Protein AF-A0A3C0CGI8-F1 (afdb_monomer)

Secondary structure (DSSP, 8-state):
-EEEHHHHHHHHHHHHHHHHHTT-TT-TTHHHHHHHHHHHHHHHTT--HHHHHHHHHHHHTTTTTHHHHHHHTTTS-S-HHHHHTT-THHHHHHHHHGGGS--SSPPSSTTTTTT--TTS-STT---GGGS-HHHHHHHHHHHHHHHHHTT--HHHHHHHHHHTGGGS-HHHHHHHHHHHT-HHHHHHTSTTTHHHHHHHHSPP-EEE--HHHHHHHHHHHHHHHHHHSGGGTTHHHHHHHHHHHHHHHTT--HHHHHHHHHHHHHTTGGGGGS-HHHHT-SSPPPHHHHHHHHTHHHHHHHHHTTSTT-HHHHHHHHSTT--TTS--

Structure (mmCIF, N/CA/C/O backbone):
data_AF-A0A3C0CGI8-F1
#
_entry.id   AF-A0A3C0CGI8-F1
#
loop_
_atom_site.group_PDB
_atom_site.id
_atom_site.type_symbol
_atom_site.label_atom_id
_atom_site.label_alt_id
_atom_site.label_comp_id
_atom_site.label_asym_id
_atom_site.label_entity_id
_atom_site.label_seq_id
_atom_site.pdbx_PDB_ins_code
_atom_site.Cartn_x
_atom_site.Cartn_y
_atom_site.Cartn_z
_atom_site.occupancy
_atom_site.B_iso_or_equiv
_atom_site.auth_seq_id
_atom_site.auth_comp_id
_atom_site.auth_asym_id
_atom_site.auth_atom_id
_atom_site.pdbx_PDB_model_num
ATOM 1 N N . MET A 1 1 ? 11.422 -18.832 -5.811 1.00 83.38 1 MET A N 1
ATOM 2 C CA . MET A 1 1 ? 12.360 -18.174 -4.877 1.00 83.38 1 MET A CA 1
ATOM 3 C C . MET A 1 1 ? 11.616 -17.864 -3.593 1.00 83.38 1 MET A C 1
ATOM 5 O O . MET A 1 1 ? 10.435 -17.535 -3.670 1.00 83.38 1 MET A O 1
ATOM 9 N N . LEU A 1 2 ? 12.267 -17.990 -2.435 1.00 85.81 2 LEU A N 1
ATOM 10 C CA . LEU A 1 2 ? 11.685 -17.508 -1.184 1.00 85.81 2 LEU A CA 1
ATOM 11 C C . LEU A 1 2 ? 11.688 -15.977 -1.227 1.00 85.81 2 LEU A C 1
ATOM 13 O O . LEU A 1 2 ? 12.751 -15.365 -1.300 1.00 85.81 2 LEU A O 1
ATOM 17 N N . PHE A 1 3 ? 10.502 -15.386 -1.256 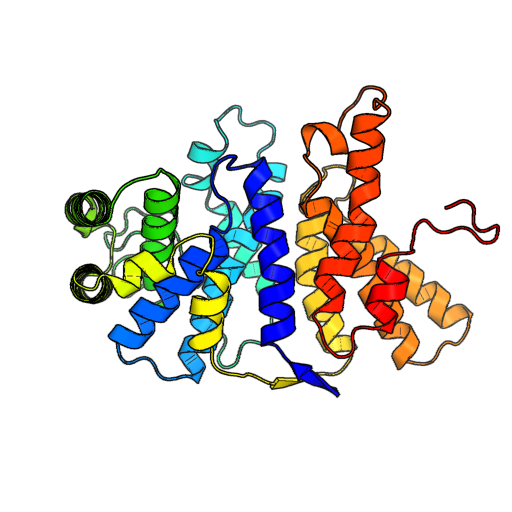1.00 87.12 3 PHE A N 1
ATOM 18 C CA . PHE A 1 3 ? 10.290 -13.965 -1.474 1.00 87.12 3 PHE A CA 1
ATOM 19 C C . PHE A 1 3 ? 9.683 -13.330 -0.223 1.00 87.12 3 PHE A C 1
ATOM 21 O O . PHE A 1 3 ? 8.678 -13.822 0.297 1.00 87.12 3 PHE A O 1
ATOM 28 N N . ASN A 1 4 ? 10.297 -12.252 0.261 1.00 89.00 4 ASN A N 1
ATOM 29 C CA . ASN A 1 4 ? 9.821 -11.521 1.429 1.00 89.00 4 ASN A CA 1
ATOM 30 C C . ASN A 1 4 ? 8.673 -10.592 1.013 1.00 89.00 4 ASN A C 1
ATOM 32 O O . ASN A 1 4 ? 8.877 -9.590 0.326 1.00 89.00 4 ASN A O 1
ATOM 36 N N . VAL A 1 5 ? 7.449 -10.932 1.418 1.00 87.50 5 VAL A N 1
ATOM 37 C CA . VAL A 1 5 ? 6.263 -10.161 1.029 1.00 87.50 5 VAL A CA 1
ATOM 38 C C . VAL A 1 5 ? 6.221 -8.820 1.767 1.00 87.50 5 VAL A C 1
ATOM 40 O O . VAL A 1 5 ? 5.749 -7.836 1.200 1.00 87.50 5 VAL A O 1
ATOM 43 N N . ASN A 1 6 ? 6.766 -8.741 2.989 1.00 89.19 6 ASN A N 1
ATOM 44 C CA . ASN A 1 6 ? 6.826 -7.489 3.747 1.00 89.19 6 ASN A CA 1
ATOM 45 C C . ASN A 1 6 ? 7.689 -6.436 3.046 1.00 89.19 6 ASN A C 1
ATOM 47 O O . ASN A 1 6 ? 7.289 -5.278 2.977 1.00 89.19 6 ASN A O 1
ATOM 51 N N . GLU A 1 7 ? 8.857 -6.827 2.527 1.00 88.06 7 GLU A N 1
ATOM 52 C CA . GLU A 1 7 ? 9.764 -5.914 1.813 1.00 88.06 7 GLU A CA 1
ATOM 53 C C . GLU A 1 7 ? 9.073 -5.297 0.597 1.00 88.06 7 GLU A C 1
ATOM 55 O O . GLU A 1 7 ? 9.111 -4.082 0.414 1.00 88.06 7 GLU A O 1
ATOM 60 N N . LEU A 1 8 ? 8.374 -6.118 -0.190 1.00 86.06 8 LEU A N 1
ATOM 61 C CA . LEU A 1 8 ? 7.596 -5.662 -1.339 1.00 86.06 8 LEU A CA 1
ATOM 62 C C . LEU A 1 8 ? 6.472 -4.710 -0.926 1.00 86.06 8 LEU A C 1
ATOM 64 O O . LEU A 1 8 ? 6.352 -3.621 -1.479 1.00 86.06 8 LEU A O 1
ATOM 68 N N . LEU A 1 9 ? 5.657 -5.118 0.046 1.00 87.44 9 LEU A N 1
ATOM 69 C CA . LEU A 1 9 ? 4.517 -4.342 0.520 1.00 87.44 9 LEU A CA 1
ATOM 70 C C . LEU A 1 9 ? 4.946 -2.960 1.018 1.00 87.44 9 LEU A C 1
ATOM 72 O O . LEU A 1 9 ? 4.397 -1.961 0.574 1.00 87.44 9 LEU A O 1
ATOM 76 N N . ILE A 1 10 ? 5.953 -2.902 1.892 1.00 86.75 10 ILE A N 1
ATOM 77 C CA . ILE A 1 10 ? 6.419 -1.653 2.504 1.00 86.75 10 ILE A CA 1
ATOM 78 C C . ILE A 1 1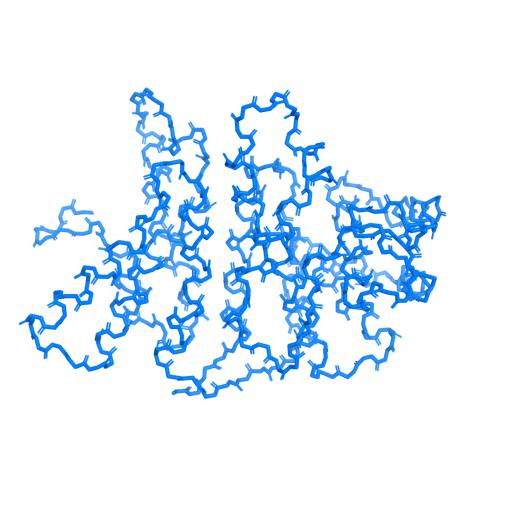0 ? 7.134 -0.765 1.486 1.00 86.75 10 ILE A C 1
ATOM 80 O O . ILE A 1 10 ? 6.963 0.452 1.500 1.00 86.75 10 ILE A O 1
ATOM 84 N N . SER A 1 11 ? 7.943 -1.353 0.602 1.00 86.25 11 SER A N 1
ATOM 85 C CA . SER A 1 11 ? 8.643 -0.580 -0.429 1.00 86.25 11 SER A CA 1
ATOM 86 C C . SER A 1 11 ? 7.651 0.067 -1.383 1.00 86.25 11 SER A C 1
ATOM 88 O O . SER A 1 11 ? 7.795 1.235 -1.734 1.00 86.25 11 SER A O 1
ATOM 90 N N . LEU A 1 12 ? 6.616 -0.674 -1.772 1.00 81.62 12 LEU A N 1
ATOM 91 C CA . LEU A 1 12 ? 5.648 -0.189 -2.737 1.00 81.62 12 LEU A CA 1
ATOM 92 C C . LEU A 1 12 ? 4.544 0.672 -2.104 1.00 81.62 12 LEU A C 1
ATOM 94 O O . LEU A 1 12 ? 4.059 1.584 -2.767 1.00 81.62 12 LEU A O 1
ATOM 98 N N . SER A 1 13 ? 4.200 0.496 -0.825 1.00 82.31 13 SER A N 1
ATOM 99 C CA . SER A 1 13 ? 3.255 1.389 -0.132 1.00 82.31 13 SER A CA 1
ATOM 100 C C . SER A 1 13 ? 3.791 2.817 0.000 1.00 82.31 13 SER A C 1
ATOM 102 O O . SER A 1 13 ? 3.026 3.764 -0.125 1.00 82.31 13 SER A O 1
ATOM 104 N N . LEU A 1 14 ? 5.114 2.996 0.144 1.00 76.69 14 LEU A N 1
ATOM 105 C CA . LEU A 1 14 ? 5.751 4.324 0.111 1.00 76.69 14 LEU A CA 1
ATOM 106 C C . LEU A 1 14 ? 5.442 5.088 -1.184 1.00 76.69 14 LEU A C 1
ATOM 108 O O . LEU A 1 14 ? 5.423 6.315 -1.202 1.00 76.69 14 LEU A O 1
ATOM 112 N N . THR A 1 15 ? 5.213 4.365 -2.281 1.00 77.25 15 THR A N 1
ATOM 113 C CA . THR A 1 15 ? 4.888 4.980 -3.572 1.00 77.25 15 THR A CA 1
ATOM 114 C C . THR A 1 15 ? 3.456 5.489 -3.638 1.00 77.25 15 THR A C 1
ATOM 116 O O . THR A 1 15 ? 3.191 6.440 -4.370 1.00 77.25 15 THR A O 1
ATOM 119 N N . LEU A 1 16 ? 2.556 4.900 -2.846 1.00 79.50 16 LEU A N 1
ATOM 120 C CA . LEU A 1 16 ? 1.175 5.354 -2.718 1.00 79.50 16 LEU A CA 1
ATOM 121 C C . LEU A 1 16 ? 1.115 6.661 -1.925 1.00 79.50 16 LEU A C 1
ATOM 123 O O . LEU A 1 16 ? 0.507 7.609 -2.406 1.00 79.50 16 LEU A O 1
ATOM 127 N N . ASP A 1 17 ? 1.892 6.786 -0.843 1.00 78.19 17 ASP A N 1
ATOM 128 C CA . ASP A 1 17 ? 2.023 8.058 -0.110 1.00 78.19 17 ASP A CA 1
ATOM 129 C C . ASP A 1 17 ? 2.528 9.200 -1.028 1.00 78.19 17 ASP A C 1
ATOM 131 O O . ASP A 1 17 ? 2.124 10.358 -0.899 1.00 78.19 17 ASP A O 1
ATOM 135 N N . PHE A 1 18 ? 3.418 8.902 -1.988 1.00 74.31 18 PHE A N 1
ATOM 136 C CA . PHE A 1 18 ? 3.853 9.889 -2.986 1.00 74.31 18 PHE A CA 1
ATOM 137 C C . PHE A 1 18 ? 2.742 10.273 -3.965 1.00 74.31 18 PHE A C 1
ATOM 139 O O . PHE A 1 18 ? 2.610 11.449 -4.305 1.00 74.31 18 PHE A O 1
ATOM 146 N N . ALA A 1 19 ? 1.950 9.297 -4.410 1.00 70.06 19 ALA A N 1
ATOM 147 C CA . ALA A 1 19 ? 0.800 9.536 -5.269 1.00 70.06 19 ALA A CA 1
ATOM 148 C C . ALA A 1 19 ? -0.266 10.393 -4.570 1.00 70.06 19 ALA A C 1
ATOM 150 O O . ALA A 1 19 ? -0.808 11.310 -5.186 1.00 70.06 19 ALA A O 1
ATOM 151 N N . GLU A 1 20 ? -0.518 10.126 -3.290 1.00 67.25 20 GLU A N 1
ATOM 152 C CA . GLU A 1 20 ? -1.470 10.854 -2.453 1.00 67.25 20 GLU A CA 1
ATOM 153 C C . GLU A 1 20 ? -1.039 12.298 -2.215 1.00 67.25 20 GLU A C 1
ATOM 155 O O . GLU A 1 20 ? -1.888 13.178 -2.215 1.00 67.25 20 GLU A O 1
ATOM 160 N N . LYS A 1 21 ? 0.262 12.595 -2.099 1.00 69.88 21 LYS A N 1
ATOM 161 C CA . LYS A 1 21 ? 0.752 13.966 -1.864 1.00 69.88 21 LYS A CA 1
ATOM 162 C C . LYS A 1 21 ? 0.298 14.981 -2.925 1.00 69.88 21 LYS A C 1
ATOM 164 O O . LYS A 1 21 ? 0.109 16.152 -2.601 1.00 69.88 21 LYS A O 1
ATOM 169 N N . ASP A 1 22 ? 0.117 14.549 -4.172 1.00 63.78 22 ASP A N 1
ATOM 170 C CA . ASP A 1 22 ? -0.403 15.410 -5.246 1.00 63.78 22 ASP A CA 1
ATOM 171 C C . ASP A 1 22 ? -1.901 15.716 -5.093 1.00 63.78 22 ASP A C 1
ATOM 173 O O . ASP A 1 22 ? -2.390 16.713 -5.624 1.00 63.78 22 ASP A O 1
ATOM 177 N N . VAL A 1 23 ? -2.624 14.861 -4.372 1.00 60.50 23 VAL A N 1
ATOM 178 C CA . VAL A 1 23 ? -4.059 14.978 -4.082 1.00 60.50 23 VAL A CA 1
ATOM 179 C C . VAL A 1 23 ? -4.283 15.682 -2.739 1.00 60.50 23 VAL A C 1
ATOM 181 O O . VAL A 1 23 ? -5.211 16.474 -2.594 1.00 60.50 23 VAL A O 1
ATOM 184 N N . LEU A 1 24 ? -3.395 15.419 -1.779 1.00 61.44 24 LEU A N 1
ATOM 185 C CA . LEU A 1 24 ? -3.492 15.727 -0.360 1.00 61.44 24 LEU A CA 1
ATOM 186 C C . LEU A 1 24 ? -2.161 16.346 0.137 1.00 61.44 24 LEU A C 1
ATOM 188 O O . LEU A 1 24 ? -1.333 15.666 0.752 1.00 61.44 24 LEU A O 1
ATOM 192 N N . PRO A 1 25 ? -1.930 17.658 -0.083 1.00 54.69 25 PRO A N 1
ATOM 193 C CA . PRO A 1 25 ? -0.617 18.305 0.075 1.00 54.69 25 PRO A CA 1
ATOM 194 C C . PRO A 1 25 ? 0.012 18.234 1.480 1.00 54.69 25 PRO A C 1
ATOM 196 O O . PRO A 1 25 ? 1.219 18.437 1.622 1.00 54.69 25 PRO A O 1
ATOM 199 N N . ASN A 1 26 ? -0.782 17.931 2.515 1.00 56.28 26 ASN A N 1
ATOM 200 C CA . ASN A 1 26 ? -0.362 17.894 3.923 1.00 56.28 26 ASN A CA 1
ATOM 201 C C . ASN A 1 26 ? -0.274 16.472 4.517 1.00 56.28 26 ASN A C 1
ATOM 203 O O . ASN A 1 26 ? 0.077 16.302 5.685 1.00 56.28 26 ASN A O 1
ATOM 207 N N . TYR A 1 27 ? -0.550 15.437 3.725 1.00 63.47 27 TYR A N 1
ATOM 208 C CA . TYR A 1 27 ? -0.737 14.066 4.202 1.00 63.47 27 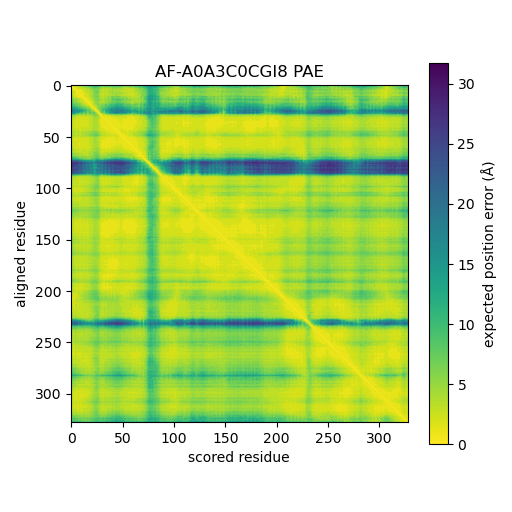TYR A CA 1
ATOM 209 C C . TYR A 1 27 ? 0.498 13.213 3.910 1.00 63.47 27 TYR A C 1
ATOM 211 O O . TYR A 1 27 ? 0.487 12.284 3.115 1.00 63.47 27 TYR A O 1
ATOM 219 N N . THR A 1 28 ? 1.621 13.548 4.548 1.00 67.31 28 THR A N 1
ATOM 220 C CA . THR A 1 28 ? 2.821 12.698 4.458 1.00 67.31 28 THR A CA 1
ATOM 221 C C . THR A 1 28 ? 2.626 11.416 5.269 1.00 67.31 28 THR A C 1
ATOM 223 O O . THR A 1 28 ? 2.141 11.490 6.395 1.00 67.31 28 THR A O 1
ATOM 226 N N . SER A 1 29 ? 3.017 10.254 4.735 1.00 81.19 29 SER A N 1
ATOM 227 C CA . SER A 1 29 ? 2.951 8.947 5.421 1.00 81.19 29 SER A CA 1
ATOM 228 C C . SER A 1 29 ? 1.544 8.518 5.865 1.00 81.19 29 SER A C 1
ATOM 230 O O . SER A 1 29 ? 1.404 7.847 6.894 1.00 81.19 29 SER A O 1
ATOM 232 N N . HIS A 1 30 ? 0.504 8.954 5.152 1.00 87.81 30 HIS A N 1
ATOM 233 C CA . HIS A 1 30 ? -0.884 8.693 5.514 1.00 87.81 30 HIS A CA 1
ATOM 234 C C . HIS A 1 30 ? -1.189 7.189 5.535 1.00 87.81 30 HIS A C 1
ATOM 236 O O . HIS A 1 30 ? -1.569 6.672 6.591 1.00 87.81 30 HIS A O 1
ATOM 242 N N . GLY A 1 31 ? -0.901 6.470 4.446 1.00 89.75 31 GLY A N 1
ATOM 243 C CA . GLY A 1 31 ? -1.163 5.034 4.355 1.00 89.75 31 GLY A CA 1
ATOM 244 C C . GLY A 1 31 ? -0.402 4.232 5.414 1.00 89.75 31 GLY A C 1
ATOM 245 O O . GLY A 1 31 ? -0.945 3.317 6.035 1.00 89.75 31 GLY A O 1
ATOM 246 N N . ILE A 1 32 ? 0.844 4.622 5.713 1.00 92.69 32 ILE A N 1
ATOM 247 C CA . ILE A 1 32 ? 1.650 3.994 6.775 1.00 92.69 32 ILE A CA 1
ATOM 248 C C . ILE A 1 32 ? 1.053 4.255 8.169 1.00 92.69 32 ILE A C 1
ATOM 250 O O . ILE A 1 32 ? 1.055 3.350 9.008 1.00 92.69 32 ILE A O 1
ATOM 254 N N . ARG A 1 33 ? 0.530 5.460 8.440 1.00 94.06 33 ARG A N 1
ATOM 255 C CA . ARG A 1 33 ? -0.150 5.765 9.712 1.00 94.06 33 ARG A CA 1
ATOM 256 C C . ARG A 1 33 ? -1.452 4.988 9.852 1.00 94.06 33 ARG A C 1
ATOM 258 O O . ARG A 1 33 ? -1.661 4.400 10.911 1.00 94.06 33 ARG A O 1
ATOM 265 N N . ALA A 1 34 ? -2.283 4.948 8.812 1.00 95.50 34 ALA A N 1
ATOM 266 C CA . ALA A 1 34 ? -3.517 4.166 8.814 1.00 95.50 34 ALA A CA 1
ATOM 267 C C . ALA A 1 34 ? -3.207 2.686 9.099 1.00 95.50 34 ALA A C 1
ATOM 269 O O . ALA A 1 34 ? -3.762 2.095 10.021 1.00 95.50 34 ALA A O 1
ATOM 270 N N . ALA A 1 35 ? -2.201 2.122 8.429 1.00 96.75 35 ALA A N 1
ATOM 271 C CA . ALA A 1 35 ? -1.760 0.750 8.659 1.00 96.75 35 ALA A CA 1
ATOM 272 C C . ALA A 1 35 ? -1.232 0.499 10.078 1.00 96.75 35 ALA A C 1
ATOM 274 O O . ALA A 1 35 ? -1.517 -0.541 10.681 1.00 96.75 35 ALA A O 1
ATOM 275 N N . TYR A 1 36 ? -0.489 1.458 10.639 1.00 97.38 36 TYR A N 1
ATOM 276 C CA . TYR A 1 36 ? -0.053 1.406 12.030 1.00 97.38 36 TYR A CA 1
ATOM 277 C C . TYR A 1 36 ? -1.245 1.366 12.993 1.00 97.38 36 TYR A C 1
ATOM 279 O O . TYR A 1 36 ? -1.319 0.488 13.855 1.00 97.38 36 TYR A O 1
ATOM 287 N N . VAL A 1 37 ? -2.203 2.278 12.827 1.00 98.44 37 VAL A N 1
ATOM 288 C CA . VAL A 1 37 ? -3.392 2.352 13.679 1.00 98.44 37 VAL A CA 1
ATOM 289 C C . VAL A 1 37 ? -4.243 1.087 13.538 1.00 98.44 37 VAL A C 1
ATOM 291 O O . VAL A 1 37 ? -4.604 0.491 14.552 1.00 98.44 37 VAL A O 1
ATOM 294 N N . ALA A 1 38 ? -4.479 0.609 12.314 1.00 98.56 38 ALA A N 1
ATOM 295 C CA . ALA A 1 38 ? -5.221 -0.620 12.046 1.00 98.56 38 ALA A CA 1
ATOM 296 C C . ALA A 1 38 ? -4.584 -1.835 12.739 1.00 98.56 38 ALA A C 1
ATOM 298 O O . ALA A 1 38 ? -5.275 -2.605 13.409 1.00 98.56 38 ALA A O 1
ATOM 299 N N . GLY A 1 39 ? -3.258 -1.984 12.651 1.00 98.25 39 GLY A N 1
ATOM 300 C CA . GLY A 1 39 ? -2.553 -3.070 13.330 1.00 98.25 39 GLY A CA 1
ATOM 301 C C . GLY A 1 39 ? -2.588 -2.955 14.858 1.00 98.25 39 GLY A C 1
ATOM 302 O O . GLY A 1 39 ? -2.754 -3.963 15.546 1.00 98.25 39 GLY A O 1
ATOM 303 N N . ARG A 1 40 ? -2.513 -1.737 15.414 1.00 98.44 40 ARG A N 1
ATOM 304 C CA . ARG A 1 40 ? -2.671 -1.500 16.861 1.00 98.44 40 ARG A CA 1
ATOM 305 C C . ARG A 1 40 ? -4.079 -1.853 17.345 1.00 98.44 40 ARG A C 1
ATOM 307 O O . ARG A 1 40 ? -4.196 -2.528 18.367 1.00 98.44 40 ARG A O 1
ATOM 314 N N . ILE A 1 41 ? -5.117 -1.460 16.604 1.00 98.69 41 ILE A N 1
ATOM 315 C CA . ILE A 1 41 ? -6.515 -1.832 16.874 1.00 98.69 41 ILE A CA 1
ATOM 316 C C . ILE A 1 41 ? -6.663 -3.354 16.849 1.00 98.69 41 ILE A C 1
ATOM 318 O O . ILE A 1 41 ? -7.193 -3.940 17.787 1.00 98.69 41 ILE A O 1
ATOM 322 N N . ALA A 1 42 ? -6.140 -4.014 15.818 1.00 98.19 42 ALA A N 1
ATOM 323 C CA . ALA A 1 42 ? -6.224 -5.463 15.679 1.00 98.19 42 ALA A CA 1
ATOM 324 C C . ALA A 1 42 ? -5.561 -6.214 16.838 1.00 98.19 42 ALA A C 1
ATOM 326 O O . ALA A 1 42 ? -6.131 -7.170 17.363 1.00 98.19 42 ALA A O 1
ATOM 327 N N . ARG A 1 43 ? -4.385 -5.757 17.285 1.00 97.62 43 ARG A N 1
ATOM 328 C CA . ARG A 1 43 ? -3.716 -6.308 18.473 1.00 97.62 43 ARG A CA 1
ATOM 329 C C . ARG A 1 43 ? -4.545 -6.117 19.738 1.00 97.62 43 ARG A C 1
ATOM 331 O O . ARG A 1 43 ? -4.632 -7.040 20.540 1.00 97.62 43 ARG A O 1
ATOM 338 N N . GLU A 1 44 ? -5.172 -4.956 19.904 1.00 98.06 44 GLU A N 1
ATOM 339 C CA . GLU A 1 44 ? -6.054 -4.692 21.044 1.00 98.06 44 GLU A CA 1
ATOM 340 C C . GLU A 1 44 ? -7.318 -5.572 21.021 1.00 98.06 44 GLU A C 1
ATOM 342 O O . GLU A 1 44 ? -7.785 -5.998 22.074 1.00 98.06 44 GLU A O 1
ATOM 347 N N . LEU A 1 45 ? -7.816 -5.921 19.830 1.00 97.81 45 LEU A N 1
ATOM 348 C CA . LEU A 1 45 ? -8.908 -6.881 19.624 1.00 97.81 45 LEU A CA 1
ATOM 349 C C . LEU A 1 45 ? -8.471 -8.357 19.751 1.00 97.81 45 LEU A C 1
ATOM 351 O O . LEU A 1 45 ? -9.295 -9.254 19.588 1.00 97.81 45 LEU A O 1
ATOM 355 N N . GLY A 1 46 ? -7.193 -8.634 20.035 1.00 96.88 46 GLY A N 1
ATOM 356 C CA . GLY A 1 46 ? -6.676 -9.997 20.194 1.00 96.88 46 GLY A CA 1
ATOM 357 C C . GLY A 1 46 ? -6.473 -10.758 18.879 1.00 96.88 46 GLY A C 1
ATOM 358 O O . GLY A 1 46 ? -6.455 -11.988 18.878 1.00 96.88 46 GLY A O 1
ATOM 359 N N . MET A 1 47 ? -6.326 -10.052 17.754 1.00 96.56 47 MET A N 1
ATOM 360 C CA . MET A 1 47 ? -6.119 -10.666 16.443 1.00 96.56 47 MET A CA 1
ATOM 361 C C . MET A 1 47 ? -4.759 -11.400 16.366 1.00 96.56 47 MET A C 1
ATOM 363 O O . MET A 1 47 ? -3.730 -10.814 16.732 1.00 96.56 47 MET A O 1
ATOM 367 N N . PRO A 1 48 ? -4.719 -12.660 15.879 1.00 94.12 48 PRO A N 1
ATOM 368 C CA . PRO A 1 48 ? -3.472 -13.403 15.705 1.00 94.12 48 PRO A CA 1
ATOM 369 C C . PRO A 1 48 ? -2.642 -12.879 14.520 1.00 94.12 48 PRO A C 1
ATOM 371 O O . PRO A 1 48 ? -3.115 -12.076 13.716 1.00 94.12 48 PRO A O 1
ATOM 374 N N . ASP A 1 49 ? -1.395 -13.344 14.407 1.00 90.94 49 ASP A N 1
ATOM 375 C CA . ASP A 1 49 ? -0.410 -12.822 13.447 1.00 90.94 49 ASP A CA 1
ATOM 376 C C . ASP A 1 49 ? -0.842 -12.954 11.978 1.00 90.94 49 ASP A C 1
ATOM 378 O O . ASP A 1 49 ? -0.706 -12.001 11.217 1.00 90.94 49 ASP A O 1
ATOM 382 N N . GLU A 1 50 ? -1.391 -14.096 11.560 1.00 89.12 50 GLU A N 1
ATOM 383 C CA . GLU A 1 50 ? -1.773 -14.290 10.153 1.00 89.12 50 GLU A CA 1
ATOM 384 C C . GLU A 1 50 ? -2.838 -13.268 9.682 1.00 89.12 50 GLU A C 1
ATOM 386 O O . GLU A 1 50 ? -2.557 -12.520 8.741 1.00 89.12 50 GLU A O 1
ATOM 391 N N . PRO A 1 51 ? -4.003 -13.121 10.351 1.00 95.38 51 PRO A N 1
ATOM 392 C CA . PRO A 1 51 ? -4.961 -12.054 10.053 1.00 95.38 51 PRO A CA 1
ATOM 393 C C . PRO A 1 51 ? -4.403 -10.632 10.203 1.00 95.38 51 PRO A C 1
ATOM 395 O O . PRO A 1 51 ? -4.830 -9.729 9.485 1.00 95.38 51 PRO A O 1
ATOM 398 N N . LEU A 1 52 ? -3.459 -10.409 11.126 1.00 96.25 52 LEU A N 1
ATOM 399 C CA . LEU A 1 52 ? -2.843 -9.095 11.304 1.00 96.25 52 LEU A CA 1
ATOM 400 C C . LEU A 1 52 ? -2.034 -8.682 10.072 1.00 96.25 52 LEU A C 1
ATOM 402 O O . LEU A 1 52 ? -2.128 -7.531 9.648 1.00 96.25 52 LEU A O 1
ATOM 406 N N . PHE A 1 53 ? -1.240 -9.596 9.507 1.00 95.69 53 PHE A N 1
ATOM 407 C CA . PHE A 1 53 ? -0.475 -9.310 8.296 1.00 95.69 53 PHE A CA 1
ATOM 408 C C . PHE A 1 53 ? -1.398 -8.892 7.148 1.00 95.69 53 PHE A C 1
ATOM 410 O O . PHE A 1 53 ? -1.133 -7.886 6.487 1.00 95.69 53 PHE A O 1
ATOM 417 N N . ASP A 1 54 ? -2.493 -9.625 6.936 1.00 96.12 54 ASP A N 1
ATOM 418 C CA . ASP A 1 54 ? -3.434 -9.309 5.865 1.00 96.12 54 ASP A CA 1
ATOM 419 C C . ASP A 1 54 ? -4.127 -7.971 6.103 1.00 96.12 54 ASP A C 1
ATOM 421 O O . ASP A 1 54 ? -4.132 -7.137 5.202 1.00 96.12 54 ASP A O 1
ATOM 425 N N . LEU A 1 55 ? -4.645 -7.712 7.308 1.00 97.69 55 LEU A N 1
ATOM 426 C CA . LEU A 1 55 ? -5.277 -6.434 7.640 1.00 97.69 55 LEU A CA 1
ATOM 427 C C . LEU A 1 55 ? -4.331 -5.246 7.425 1.00 97.69 55 LEU A C 1
ATOM 429 O O . LEU A 1 55 ? -4.721 -4.251 6.815 1.00 97.69 55 LEU A O 1
ATOM 433 N N . VAL A 1 56 ? -3.085 -5.347 7.893 1.00 96.94 56 V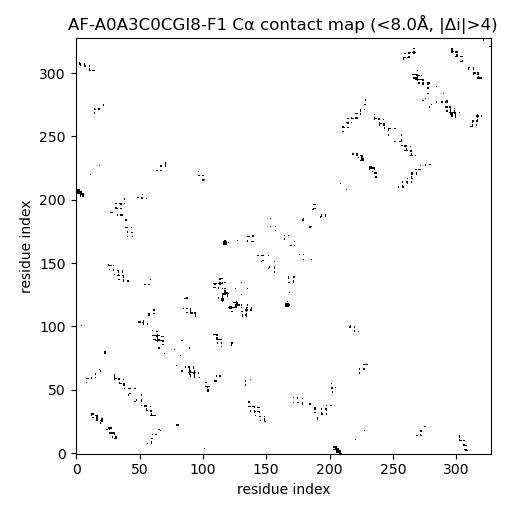AL A N 1
ATOM 434 C CA . VAL A 1 56 ? -2.079 -4.299 7.681 1.00 96.94 56 VAL A CA 1
ATOM 435 C C . VAL A 1 56 ? -1.765 -4.139 6.191 1.00 96.94 56 VAL A C 1
ATOM 437 O O . VAL A 1 56 ? -1.619 -3.016 5.718 1.00 96.94 56 VAL A O 1
ATOM 440 N N . SER A 1 57 ? -1.722 -5.237 5.431 1.00 95.75 57 SER A N 1
ATOM 441 C CA . SER A 1 57 ? -1.529 -5.204 3.977 1.00 95.75 57 SER A CA 1
ATOM 442 C C . SER A 1 57 ? -2.690 -4.526 3.252 1.00 95.75 57 SER A C 1
ATOM 444 O O . SER A 1 57 ? -2.450 -3.690 2.386 1.00 95.75 57 SER A O 1
ATOM 446 N N . TYR A 1 58 ? -3.938 -4.832 3.618 1.00 96.88 58 TYR A N 1
ATOM 447 C CA . TYR A 1 58 ? -5.113 -4.135 3.096 1.00 96.88 58 TYR A CA 1
ATOM 448 C C . TYR A 1 58 ? -5.064 -2.649 3.448 1.00 96.88 58 TYR A C 1
ATOM 450 O O . TYR A 1 58 ? -5.262 -1.818 2.573 1.00 96.88 58 TYR A O 1
ATOM 458 N N . SER A 1 59 ? -4.732 -2.305 4.693 1.00 96.44 59 SER A N 1
ATOM 459 C CA . SER A 1 59 ? -4.647 -0.909 5.119 1.00 96.44 59 SER A CA 1
ATOM 460 C C . SER A 1 59 ? -3.541 -0.136 4.393 1.00 96.44 59 SER A C 1
ATOM 462 O O . SER A 1 59 ? -3.779 0.983 3.967 1.00 96.44 59 SER A O 1
ATOM 464 N N . LEU A 1 60 ? -2.367 -0.722 4.141 1.00 94.38 60 LEU A N 1
ATOM 465 C CA . LEU A 1 60 ? -1.320 -0.072 3.333 1.00 94.38 60 LEU A CA 1
ATOM 466 C C . LEU A 1 60 ? -1.710 0.127 1.865 1.00 94.38 60 LEU A C 1
ATOM 468 O O . LEU A 1 60 ? -1.092 0.931 1.174 1.00 94.38 60 LEU A O 1
ATOM 472 N N . LEU A 1 61 ? -2.679 -0.644 1.376 1.00 93.75 61 LEU A N 1
ATOM 473 C CA . LEU A 1 61 ? -3.105 -0.647 -0.016 1.00 93.75 61 LEU A CA 1
ATOM 474 C C . LEU A 1 61 ? -4.503 -0.045 -0.197 1.00 93.75 61 LEU A C 1
ATOM 476 O O . LEU A 1 61 ? -5.024 -0.138 -1.301 1.00 93.75 61 LEU A O 1
ATOM 480 N N . HIS A 1 62 ? -5.146 0.524 0.825 1.00 93.00 62 HIS A N 1
ATOM 481 C CA . HIS A 1 62 ? -6.567 0.882 0.721 1.00 93.00 62 HIS A CA 1
ATOM 482 C C . HIS A 1 62 ? -6.840 1.928 -0.370 1.00 93.00 62 HIS A C 1
ATOM 484 O O . HIS A 1 62 ? -7.676 1.692 -1.243 1.00 93.00 62 HIS A O 1
ATOM 490 N N . ASP A 1 63 ? -5.986 2.944 -0.460 1.00 89.31 63 ASP A N 1
ATOM 491 C CA . ASP A 1 63 ? -6.095 4.038 -1.430 1.00 89.31 63 ASP A CA 1
ATOM 492 C C . ASP A 1 63 ? -5.411 3.786 -2.779 1.00 89.31 63 ASP A C 1
ATOM 494 O O . ASP A 1 63 ? -5.263 4.670 -3.627 1.00 89.31 63 ASP A O 1
ATOM 498 N N . ASN A 1 64 ? -5.070 2.531 -3.076 1.00 90.31 64 ASN A N 1
ATOM 499 C CA . ASN A 1 64 ? -4.406 2.176 -4.332 1.00 90.31 64 ASN A CA 1
ATOM 500 C C . ASN A 1 64 ? -5.250 2.461 -5.606 1.00 90.31 64 ASN A C 1
ATOM 502 O O . ASN A 1 64 ? -4.739 2.360 -6.723 1.00 90.31 64 ASN A O 1
ATOM 506 N N . GLY A 1 65 ? -6.540 2.782 -5.458 1.00 89.19 65 GLY A N 1
ATOM 507 C CA . GLY A 1 65 ? -7.447 3.159 -6.548 1.00 89.19 65 GLY A CA 1
ATOM 508 C C . GLY A 1 65 ? -7.624 4.668 -6.763 1.00 89.19 65 GLY A C 1
ATOM 509 O O . GLY A 1 65 ? -8.241 5.056 -7.755 1.00 89.19 65 GLY A O 1
ATOM 510 N N . VAL A 1 66 ? -7.099 5.530 -5.881 1.00 85.62 66 VAL A N 1
ATOM 511 C CA . VAL A 1 66 ? -7.399 6.978 -5.880 1.00 85.62 66 VAL A CA 1
ATOM 512 C C . VAL A 1 66 ? -7.019 7.650 -7.200 1.00 85.62 66 VAL A C 1
ATOM 514 O O . VAL A 1 66 ? -7.836 8.349 -7.800 1.00 85.62 66 VAL A O 1
ATOM 517 N N . LEU A 1 67 ? -5.812 7.390 -7.716 1.00 81.56 67 LEU A N 1
ATOM 518 C CA . LEU A 1 67 ? -5.349 7.997 -8.970 1.00 81.56 67 LEU A CA 1
ATOM 519 C C . LEU A 1 67 ? -6.243 7.650 -10.170 1.00 81.56 67 LEU A C 1
ATOM 521 O O . LEU A 1 67 ? -6.519 8.507 -11.012 1.00 81.56 67 LEU A O 1
ATOM 525 N N . GLY A 1 68 ? -6.707 6.402 -10.260 1.00 81.62 68 GLY A N 1
ATOM 526 C CA . GLY A 1 68 ? -7.540 5.969 -11.380 1.00 81.62 68 GLY A CA 1
ATOM 527 C C . GLY A 1 68 ? -8.951 6.557 -11.317 1.00 81.62 68 GLY A C 1
ATOM 528 O O . GLY A 1 68 ? -9.465 7.021 -12.340 1.00 81.62 68 GLY A O 1
ATOM 529 N N . ALA A 1 69 ? -9.523 6.664 -10.115 1.00 81.00 69 ALA A N 1
ATOM 530 C CA . ALA A 1 69 ? -10.795 7.340 -9.893 1.00 81.00 69 ALA A CA 1
ATOM 531 C C . ALA A 1 69 ? -10.709 8.838 -10.222 1.00 81.00 69 ALA A C 1
ATOM 533 O O . ALA A 1 69 ? -11.557 9.362 -10.946 1.00 81.00 69 ALA A O 1
ATOM 534 N N . LEU A 1 70 ? -9.660 9.537 -9.777 1.00 75.31 70 LEU A N 1
ATOM 535 C CA . LEU A 1 70 ? -9.461 10.953 -10.107 1.00 75.31 70 LEU A CA 1
ATOM 536 C C . LEU A 1 70 ? -9.348 11.175 -11.616 1.00 75.31 70 LEU A C 1
ATOM 538 O O . LEU A 1 70 ? -9.974 12.088 -12.155 1.00 75.31 70 LEU A O 1
ATOM 542 N N . ARG A 1 71 ? -8.623 10.300 -12.319 1.00 74.31 71 ARG A N 1
ATOM 543 C CA . ARG A 1 71 ? -8.498 10.359 -13.779 1.00 74.31 71 ARG A CA 1
ATOM 544 C C . ARG A 1 71 ? -9.850 10.239 -14.485 1.00 74.31 71 ARG A C 1
ATOM 546 O O . ARG A 1 71 ? -10.093 10.964 -15.448 1.00 74.31 71 ARG A O 1
ATOM 553 N N . LYS A 1 72 ? -10.731 9.344 -14.033 1.00 72.44 72 LYS A N 1
ATOM 554 C CA . LYS A 1 72 ? -12.085 9.203 -14.601 1.00 72.44 72 LYS A CA 1
ATOM 555 C C . LYS A 1 72 ? -12.958 10.434 -14.366 1.00 72.44 72 LYS A C 1
ATOM 557 O O . LYS A 1 72 ? -13.791 10.749 -15.210 1.00 72.44 72 LYS A O 1
ATOM 562 N N . ASN A 1 73 ? -12.727 11.148 -13.265 1.00 65.69 73 ASN A N 1
ATOM 563 C CA . ASN A 1 73 ? -13.532 12.293 -12.838 1.00 65.69 73 ASN A CA 1
ATOM 564 C C . ASN A 1 73 ? -12.905 13.657 -13.139 1.00 65.69 73 ASN A C 1
ATOM 566 O O . ASN A 1 73 ? -13.441 14.676 -12.700 1.00 65.69 73 ASN A O 1
ATOM 570 N N . ALA A 1 74 ? -11.826 13.708 -13.928 1.00 58.62 74 ALA A N 1
ATOM 571 C CA . ALA A 1 74 ? -11.062 14.913 -14.277 1.00 58.62 74 ALA A CA 1
ATOM 572 C C . ALA A 1 74 ? -11.839 15.996 -15.078 1.00 58.62 74 ALA A C 1
ATOM 574 O O . ALA A 1 74 ? -11.236 16.882 -15.677 1.00 58.62 74 ALA A O 1
ATOM 575 N N . GLY A 1 75 ? -13.175 15.967 -15.069 1.00 51.22 75 GLY A N 1
ATOM 576 C CA . GLY A 1 75 ? -14.071 16.991 -15.615 1.00 51.22 75 GLY A CA 1
ATOM 577 C C . GLY A 1 75 ? -15.176 17.468 -14.657 1.00 51.22 75 GLY A C 1
ATOM 578 O O . GLY A 1 75 ? -16.012 18.263 -15.071 1.00 51.22 75 GLY A O 1
ATOM 579 N N . ALA A 1 76 ? -15.214 17.009 -13.396 1.00 49.91 76 ALA A N 1
ATOM 580 C CA . ALA A 1 76 ? -16.359 17.221 -12.494 1.00 49.91 76 ALA A CA 1
ATOM 581 C C . ALA A 1 76 ? -16.301 18.487 -11.602 1.00 49.91 76 ALA A C 1
ATOM 583 O O . ALA A 1 76 ? -17.237 18.739 -10.845 1.00 49.91 76 ALA A O 1
ATOM 584 N N . GLY A 1 77 ? -15.239 19.301 -11.669 1.00 44.69 77 GLY A N 1
ATOM 585 C CA . GLY A 1 77 ? -15.189 20.641 -11.053 1.00 44.69 77 GLY A CA 1
ATOM 586 C C . GLY A 1 77 ? -15.256 20.723 -9.516 1.00 44.69 77 GLY A C 1
ATOM 587 O O . GLY A 1 77 ? -15.375 21.826 -8.986 1.00 44.69 77 GLY A O 1
ATOM 588 N N . LYS A 1 78 ? -15.184 19.600 -8.785 1.00 45.62 78 LYS A N 1
ATOM 589 C CA . LYS A 1 78 ? -15.158 19.573 -7.310 1.00 45.62 78 LYS A CA 1
ATOM 590 C C . LYS A 1 78 ? -13.719 19.524 -6.762 1.00 45.62 78 LYS A C 1
ATOM 592 O O . LYS A 1 78 ? -12.859 18.938 -7.419 1.00 45.62 78 LYS A O 1
ATOM 597 N N . PRO A 1 79 ? -13.449 20.093 -5.568 1.00 48.53 79 PRO A N 1
ATOM 598 C CA . PRO A 1 79 ? -12.161 19.945 -4.887 1.00 48.53 79 PRO A CA 1
ATOM 599 C C . PRO A 1 79 ? -11.828 18.467 -4.637 1.00 48.53 79 PRO A C 1
ATOM 601 O O . PRO A 1 79 ? -12.717 17.689 -4.293 1.00 48.53 79 PRO A O 1
ATOM 604 N N . ALA A 1 80 ? -10.555 18.088 -4.789 1.00 50.06 80 ALA A N 1
ATOM 605 C CA . ALA A 1 80 ? -10.101 16.694 -4.733 1.00 50.06 80 ALA A CA 1
ATOM 606 C C . ALA A 1 80 ? -10.431 15.986 -3.403 1.00 50.06 80 ALA A C 1
ATOM 608 O O . ALA A 1 80 ? -10.875 14.842 -3.422 1.00 50.06 80 ALA A O 1
ATOM 609 N N . GLU A 1 81 ? -10.316 16.690 -2.271 1.00 45.44 81 GLU A N 1
ATOM 610 C CA . GLU A 1 81 ? -10.639 16.168 -0.931 1.00 45.44 81 GLU A CA 1
ATOM 611 C C . GLU A 1 81 ? -12.122 15.784 -0.797 1.00 45.44 81 GLU A C 1
ATOM 613 O O . GLU A 1 81 ? -12.455 14.690 -0.356 1.00 45.44 81 GLU A O 1
ATOM 618 N N . THR A 1 82 ? -13.034 16.647 -1.256 1.00 41.66 82 THR A N 1
ATOM 619 C CA . THR A 1 82 ? -14.487 16.398 -1.198 1.00 41.66 82 THR A CA 1
ATOM 620 C C . THR A 1 82 ? -14.957 15.404 -2.264 1.00 41.66 82 THR A C 1
ATOM 622 O O . THR A 1 82 ? -16.063 14.876 -2.180 1.00 41.66 82 THR A O 1
ATOM 625 N N . ALA A 1 83 ? -14.144 15.179 -3.299 1.00 44.50 83 ALA A N 1
ATOM 626 C CA . ALA A 1 83 ? -14.396 14.191 -4.339 1.00 44.50 83 ALA A CA 1
ATOM 627 C C . ALA A 1 83 ? -13.934 12.778 -3.938 1.00 44.50 83 ALA A C 1
ATOM 629 O O . ALA A 1 83 ? -14.509 11.820 -4.445 1.00 44.50 83 ALA A O 1
ATOM 630 N N . MET A 1 84 ? -12.949 12.642 -3.039 1.00 52.62 84 MET A N 1
ATOM 631 C CA . MET A 1 84 ? -12.445 11.350 -2.545 1.00 52.62 84 MET A CA 1
ATOM 632 C C . MET A 1 84 ? -13.456 10.648 -1.630 1.00 52.62 84 MET A C 1
ATOM 634 O O . MET A 1 84 ? -13.879 9.540 -1.948 1.00 52.62 84 MET A O 1
ATOM 638 N N . GLU A 1 85 ? -13.926 11.326 -0.575 1.00 51.25 85 GLU A N 1
ATOM 639 C CA . GLU A 1 85 ? -14.915 10.773 0.374 1.00 51.25 85 GLU A CA 1
ATOM 640 C C . GLU A 1 85 ? -16.276 10.482 -0.290 1.00 51.25 85 GLU A C 1
ATOM 642 O O . GLU A 1 85 ? -17.022 9.610 0.147 1.00 51.25 85 GLU A O 1
ATOM 647 N N . ALA A 1 86 ? -16.612 11.195 -1.371 1.00 49.94 86 ALA A N 1
ATOM 648 C CA . ALA A 1 86 ? -17.899 11.068 -2.056 1.00 49.94 86 ALA A CA 1
ATOM 649 C C . ALA A 1 86 ? -17.886 10.108 -3.260 1.00 49.94 86 ALA A C 1
ATOM 651 O O . ALA A 1 86 ? -18.949 9.876 -3.844 1.00 49.94 86 ALA A O 1
ATOM 652 N N . ASN A 1 87 ? -16.723 9.587 -3.675 1.00 66.19 87 ASN A N 1
ATOM 653 C CA . ASN A 1 87 ? -16.619 8.762 -4.876 1.00 66.19 87 ASN A CA 1
ATOM 654 C C . ASN A 1 87 ? -16.205 7.306 -4.576 1.00 66.19 87 ASN A C 1
ATOM 656 O O . ASN A 1 87 ? -15.006 7.023 -4.460 1.00 66.19 87 ASN A O 1
ATOM 660 N N . PRO A 1 88 ? -17.161 6.354 -4.577 1.00 81.00 88 PRO A N 1
ATOM 661 C CA . PRO A 1 88 ? -16.882 4.934 -4.357 1.00 81.00 88 PRO A CA 1
ATOM 662 C C . PRO A 1 88 ? -16.035 4.277 -5.460 1.00 81.00 88 PRO A C 1
ATOM 664 O O . PRO A 1 88 ? -15.630 3.120 -5.324 1.00 81.00 88 PRO A O 1
ATOM 667 N N . GLU A 1 89 ? -15.767 4.962 -6.578 1.00 85.94 89 GLU A N 1
ATOM 668 C CA . GLU A 1 89 ? -15.002 4.389 -7.686 1.00 85.94 89 GLU A CA 1
ATOM 669 C C . GLU A 1 89 ? -13.585 3.974 -7.288 1.00 85.94 89 GLU A C 1
ATOM 671 O O . GLU A 1 89 ? -13.111 2.945 -7.776 1.00 85.94 89 GLU A O 1
ATOM 676 N N . HIS A 1 90 ? -12.915 4.715 -6.400 1.00 88.06 90 HIS A N 1
ATOM 677 C CA . HIS A 1 90 ? -11.560 4.347 -5.985 1.00 88.06 90 HIS A CA 1
ATOM 678 C C . HIS A 1 90 ? -11.564 3.053 -5.158 1.00 88.06 90 HIS A C 1
ATOM 680 O O . HIS A 1 90 ? -10.663 2.235 -5.327 1.00 88.06 90 HIS A O 1
ATOM 686 N N . CYS A 1 91 ? -12.614 2.793 -4.373 1.00 92.50 91 CYS A N 1
ATOM 687 C CA . CYS A 1 91 ? -12.801 1.523 -3.672 1.00 92.50 91 CYS A CA 1
ATOM 688 C C . CYS A 1 91 ? -12.930 0.356 -4.663 1.00 92.50 91 CYS A C 1
ATOM 690 O O . CYS A 1 91 ? -12.305 -0.695 -4.503 1.00 92.50 91 CYS A O 1
ATOM 692 N N . VAL A 1 92 ? -13.716 0.546 -5.731 1.00 92.56 92 VAL A N 1
ATOM 693 C CA . VAL A 1 92 ? -13.932 -0.463 -6.784 1.00 92.56 92 VAL A CA 1
ATOM 694 C C . VAL A 1 92 ? -12.640 -0.755 -7.548 1.00 92.56 92 VAL A C 1
ATOM 696 O O . VAL A 1 92 ? -12.307 -1.917 -7.813 1.00 92.56 92 VAL A O 1
ATOM 699 N N . GLU A 1 93 ? -11.902 0.287 -7.927 1.00 90.00 93 GLU A N 1
ATOM 700 C CA . GLU A 1 93 ? -10.618 0.137 -8.609 1.00 90.00 93 GLU A CA 1
ATOM 701 C C . GLU A 1 93 ? -9.552 -0.465 -7.701 1.00 90.00 93 GLU A C 1
ATOM 703 O O . GLU A 1 93 ? -8.844 -1.387 -8.120 1.00 90.00 93 GLU A O 1
ATOM 708 N N . GLY A 1 94 ? -9.498 -0.002 -6.456 1.00 92.38 94 GLY A N 1
ATOM 709 C CA . GLY A 1 94 ? -8.578 -0.470 -5.436 1.00 92.38 94 GLY A CA 1
ATOM 710 C C . GLY A 1 94 ? -8.747 -1.961 -5.165 1.00 92.38 94 GLY A C 1
ATOM 711 O O . GLY A 1 94 ? -7.776 -2.713 -5.255 1.00 92.38 94 GLY A O 1
ATOM 712 N N . GLU A 1 95 ? -9.982 -2.424 -4.953 1.00 94.81 95 GLU A N 1
ATOM 713 C CA . GLU A 1 95 ? -10.306 -3.844 -4.764 1.00 94.81 95 GLU A CA 1
ATOM 714 C C . GLU A 1 95 ? -9.916 -4.685 -5.994 1.00 94.81 95 GLU A C 1
ATOM 716 O O . GLU A 1 95 ? -9.412 -5.805 -5.879 1.00 94.81 95 GLU A O 1
ATOM 721 N N . LYS A 1 96 ? -10.114 -4.156 -7.209 1.00 92.75 96 LYS A N 1
ATOM 722 C CA . LYS A 1 96 ? -9.728 -4.846 -8.451 1.00 92.75 96 LYS A CA 1
ATOM 723 C C . LYS A 1 96 ? -8.212 -4.970 -8.592 1.00 92.75 96 LYS A C 1
ATOM 725 O O . LYS A 1 96 ? -7.730 -5.997 -9.083 1.00 92.75 96 LYS A O 1
ATOM 730 N N . ASN A 1 97 ? -7.475 -3.931 -8.225 1.00 91.56 97 ASN A N 1
ATOM 731 C CA . ASN A 1 97 ? -6.028 -3.877 -8.360 1.00 91.56 97 ASN A CA 1
ATOM 732 C C . ASN A 1 97 ? -5.351 -4.935 -7.492 1.00 91.56 97 ASN A C 1
ATOM 734 O O . ASN A 1 97 ? -4.537 -5.694 -8.018 1.00 91.56 97 ASN A O 1
ATOM 738 N N . ILE A 1 98 ? -5.750 -5.057 -6.225 1.00 93.31 98 ILE A N 1
ATOM 739 C CA . ILE A 1 98 ? -5.089 -5.931 -5.246 1.00 93.31 98 ILE A CA 1
ATOM 740 C C . ILE A 1 98 ? -5.418 -7.426 -5.382 1.00 93.31 98 ILE A C 1
ATOM 742 O O . ILE A 1 98 ? -4.889 -8.238 -4.631 1.00 93.31 98 ILE A O 1
ATOM 746 N N . ARG A 1 99 ? -6.246 -7.834 -6.355 1.00 90.81 99 ARG A N 1
ATOM 747 C CA . ARG A 1 99 ? -6.677 -9.240 -6.539 1.00 90.81 99 ARG A CA 1
ATOM 748 C C . ARG A 1 99 ? -5.539 -10.255 -6.646 1.00 90.81 99 ARG A C 1
ATOM 750 O O . ARG A 1 99 ? -5.748 -11.430 -6.366 1.00 90.81 99 ARG A O 1
ATOM 757 N N . THR A 1 100 ? -4.378 -9.832 -7.138 1.00 91.12 100 THR A N 1
ATOM 758 C CA . THR A 1 100 ? -3.193 -10.685 -7.313 1.00 91.12 100 THR A CA 1
ATOM 759 C C . THR A 1 100 ? -2.172 -10.528 -6.190 1.00 91.12 100 THR A C 1
ATOM 761 O O . THR A 1 100 ? -1.114 -11.154 -6.254 1.00 91.12 100 THR A O 1
ATOM 764 N N . PHE A 1 101 ? -2.461 -9.707 -5.177 1.00 92.81 101 PHE A N 1
ATOM 765 C CA . PHE A 1 101 ? -1.589 -9.545 -4.024 1.00 92.81 101 PHE A CA 1
ATOM 766 C C . PHE A 1 101 ? -1.584 -10.839 -3.187 1.00 92.81 101 PHE A C 1
ATOM 768 O O . PHE A 1 101 ? -2.635 -11.459 -3.002 1.00 92.81 101 PHE A O 1
ATOM 775 N N . PRO A 1 102 ? -0.419 -11.298 -2.697 1.00 92.12 102 PRO A N 1
ATOM 776 C CA . PRO A 1 102 ? -0.277 -12.624 -2.111 1.00 92.12 102 PRO A CA 1
ATOM 777 C C . PRO A 1 102 ? -0.640 -12.653 -0.614 1.00 92.12 102 PRO A C 1
ATOM 779 O O . PRO A 1 102 ? 0.176 -13.102 0.196 1.00 92.12 102 PRO A O 1
ATOM 782 N N . PHE A 1 103 ? -1.862 -12.236 -0.264 1.00 93.06 103 PHE A N 1
ATOM 783 C CA . PHE A 1 103 ? -2.430 -12.363 1.090 1.00 93.06 103 PHE A CA 1
ATOM 784 C C . PHE A 1 103 ? -2.341 -13.807 1.618 1.00 93.06 103 PHE A C 1
ATOM 786 O O . PHE A 1 103 ? -2.335 -14.768 0.833 1.00 93.06 103 PHE A O 1
ATOM 793 N N . LEU A 1 104 ? -2.267 -13.964 2.940 1.00 92.75 104 LEU A N 1
ATOM 794 C CA . LEU A 1 104 ? -2.254 -15.268 3.608 1.00 92.75 104 LEU A CA 1
ATOM 795 C C . LEU A 1 104 ? -3.648 -15.910 3.590 1.00 92.75 104 LEU A C 1
ATOM 797 O O . LEU A 1 104 ? -3.790 -17.069 3.205 1.00 92.75 104 LEU A O 1
ATOM 801 N N . SER A 1 105 ? -4.669 -15.128 3.929 1.00 92.81 105 SER A N 1
ATOM 802 C CA . SER A 1 105 ? -6.085 -15.479 4.000 1.00 92.81 105 SER A CA 1
ATOM 803 C C . SER A 1 105 ? -6.931 -14.365 3.355 1.00 92.81 105 SER A C 1
ATOM 805 O O . SER A 1 105 ? -7.529 -13.532 4.045 1.00 92.81 105 SER A O 1
ATOM 807 N N . PRO A 1 106 ? -6.969 -14.307 2.008 1.00 92.44 106 PRO A N 1
ATOM 808 C CA . PRO A 1 106 ? -7.593 -13.208 1.278 1.00 92.44 106 PRO A CA 1
ATOM 809 C C . PRO A 1 106 ? -9.077 -13.058 1.625 1.00 92.44 106 PRO A C 1
ATOM 811 O O . PRO A 1 106 ? -9.869 -13.993 1.489 1.00 92.44 106 PRO A O 1
ATOM 814 N N . GLN A 1 107 ? -9.454 -11.839 1.996 1.00 94.19 107 GLN A N 1
ATOM 815 C CA . GLN A 1 107 ? -10.824 -11.420 2.266 1.00 94.19 107 GLN A CA 1
ATOM 816 C C . GLN A 1 107 ? -11.377 -10.630 1.074 1.00 94.19 107 GLN A C 1
ATOM 818 O O . GLN A 1 107 ? -10.643 -9.942 0.361 1.00 94.19 107 GLN A O 1
ATOM 823 N N . LYS A 1 108 ? -12.684 -10.732 0.832 1.00 93.94 108 LYS A N 1
ATOM 824 C CA . LYS A 1 108 ? -13.349 -10.017 -0.267 1.00 93.94 108 LYS A CA 1
ATOM 825 C C . LYS A 1 108 ? -13.998 -8.738 0.234 1.00 93.94 108 LYS A C 1
ATOM 827 O O . LYS A 1 108 ? -14.596 -8.734 1.305 1.00 93.94 108 LYS A O 1
ATOM 832 N N . GLY A 1 109 ? -13.948 -7.698 -0.589 1.00 95.81 109 GLY A N 1
ATOM 833 C CA . GLY A 1 109 ? -14.654 -6.446 -0.346 1.00 95.81 109 GLY A CA 1
ATOM 834 C C . GLY A 1 109 ? -14.031 -5.593 0.754 1.00 95.81 109 GLY A C 1
ATOM 835 O O . GLY A 1 109 ? -14.669 -4.657 1.218 1.00 95.81 109 GLY A O 1
ATOM 836 N N . VAL A 1 110 ? -12.801 -5.900 1.177 1.00 97.44 110 VAL A N 1
ATOM 837 C CA . VAL A 1 110 ? -12.147 -5.140 2.246 1.00 97.44 110 VAL A CA 1
ATOM 838 C C . VAL A 1 110 ? -11.897 -3.708 1.795 1.00 97.44 110 VAL A C 1
ATOM 840 O O . VAL A 1 110 ? -12.300 -2.777 2.487 1.00 97.44 110 VAL A O 1
ATOM 843 N N . ILE A 1 111 ? -11.287 -3.541 0.619 1.00 96.12 111 ILE A N 1
ATOM 844 C CA . ILE A 1 111 ? -11.048 -2.223 0.032 1.00 96.12 111 ILE A CA 1
ATOM 845 C C . ILE A 1 111 ? -12.329 -1.688 -0.590 1.00 96.12 111 ILE A C 1
ATOM 847 O O . ILE A 1 111 ? -12.561 -0.490 -0.569 1.00 96.12 111 ILE A O 1
ATOM 851 N N . LEU A 1 112 ? -13.213 -2.548 -1.091 1.00 96.31 112 LEU A N 1
ATOM 852 C CA . LEU A 1 112 ? -14.489 -2.076 -1.626 1.00 96.31 112 LEU A CA 1
ATOM 853 C C . LEU A 1 112 ? -15.322 -1.317 -0.577 1.00 96.31 112 LEU A C 1
ATOM 855 O O . LEU A 1 112 ? -15.911 -0.296 -0.906 1.00 96.31 112 LEU A O 1
ATOM 859 N N . TYR A 1 113 ? -15.344 -1.790 0.670 1.00 96.69 113 TYR A N 1
ATOM 860 C CA . TYR A 1 113 ? -16.249 -1.288 1.708 1.00 96.69 113 TYR A CA 1
ATOM 861 C C . TYR A 1 113 ? -15.557 -0.484 2.819 1.00 96.69 113 TYR A C 1
ATOM 863 O O . TYR A 1 113 ? -16.155 -0.260 3.866 1.00 96.69 113 TYR A O 1
ATOM 871 N N . HIS A 1 114 ? -14.304 -0.050 2.642 1.00 95.06 114 HIS A N 1
ATOM 872 C CA . HIS A 1 114 ? -13.573 0.672 3.698 1.00 95.06 114 HIS A CA 1
ATOM 873 C C . HIS A 1 114 ? -14.084 2.102 3.973 1.00 95.06 114 HIS A C 1
ATOM 875 O O . HIS A 1 114 ? -13.756 2.654 5.015 1.00 95.06 114 HIS A O 1
ATOM 881 N N . HIS A 1 115 ? -14.932 2.657 3.099 1.00 93.19 115 HIS A N 1
ATOM 882 C CA . HIS A 1 115 ? -15.695 3.895 3.330 1.00 93.19 115 HIS A CA 1
ATOM 883 C C . HIS A 1 115 ? -17.175 3.644 3.679 1.00 93.19 115 HIS A C 1
ATOM 885 O O . HIS A 1 115 ? -18.012 4.538 3.554 1.00 93.19 115 HIS A O 1
ATOM 891 N N . GLU A 1 116 ? -17.542 2.422 4.076 1.00 94.75 116 GLU A N 1
ATOM 892 C CA . GLU A 1 116 ? -18.861 2.202 4.669 1.00 94.75 116 GLU A CA 1
ATOM 893 C C . GLU A 1 116 ? -18.935 2.763 6.086 1.00 94.75 116 GLU A C 1
ATOM 895 O O . GLU A 1 116 ? -17.966 2.725 6.845 1.00 94.75 116 GLU A O 1
ATOM 900 N N . HIS A 1 117 ? -20.123 3.228 6.462 1.00 96.06 117 HIS A N 1
ATOM 901 C CA . HIS A 1 117 ? -20.412 3.659 7.823 1.00 96.06 117 HIS A CA 1
ATOM 902 C C . HIS A 1 117 ? -21.204 2.584 8.550 1.00 96.06 117 HIS A C 1
ATOM 904 O O . HIS A 1 117 ? -22.125 1.987 7.996 1.00 96.06 117 HIS A O 1
ATOM 910 N N . PHE A 1 118 ? -20.890 2.368 9.825 1.00 97.56 118 PHE A N 1
ATOM 911 C CA . PHE A 1 118 ? -21.534 1.331 10.630 1.00 97.56 118 PHE A CA 1
ATOM 912 C C . PHE A 1 118 ? -23.061 1.510 10.743 1.00 97.56 118 PHE A C 1
ATOM 914 O O . PHE A 1 118 ? -23.778 0.519 10.879 1.00 97.56 118 PHE A O 1
ATOM 921 N N . ASP A 1 119 ? -23.564 2.744 10.632 1.00 96.88 119 ASP A N 1
ATOM 922 C CA . ASP A 1 119 ? -24.994 3.082 10.622 1.00 96.88 119 ASP A CA 1
ATOM 923 C C . ASP A 1 119 ? -25.699 2.899 9.261 1.00 96.88 119 ASP A C 1
ATOM 925 O O . ASP A 1 119 ? -26.901 3.143 9.167 1.00 96.88 119 ASP A O 1
ATOM 929 N N . GLY A 1 120 ? -24.984 2.469 8.216 1.00 95.88 120 GLY A N 1
ATOM 930 C CA . GLY A 1 120 ? -25.528 2.277 6.869 1.00 95.88 120 GLY A CA 1
ATOM 931 C C . GLY A 1 120 ? -25.566 3.535 5.999 1.00 95.88 120 GLY A C 1
ATOM 932 O O . GLY A 1 120 ? -26.073 3.482 4.882 1.00 95.88 120 GLY A O 1
ATOM 933 N N . SER A 1 121 ? -25.036 4.670 6.472 1.00 93.25 121 SER A N 1
ATOM 934 C CA . SER A 1 121 ? -24.981 5.920 5.693 1.00 93.25 121 SER A CA 1
ATOM 935 C C . SER A 1 121 ? -23.812 6.002 4.699 1.00 93.25 121 SER A C 1
ATOM 937 O O . SER A 1 121 ? -23.614 7.048 4.081 1.00 93.25 121 SER A O 1
ATOM 939 N N . GLY A 1 122 ? -23.018 4.934 4.577 1.00 89.12 122 GLY A N 1
ATOM 940 C CA . GLY A 1 122 ? -21.844 4.880 3.711 1.00 89.12 122 GLY A CA 1
ATOM 941 C C . GLY A 1 122 ? -22.171 4.642 2.234 1.00 89.12 122 GLY A C 1
ATOM 942 O O . GLY A 1 122 ? -23.329 4.586 1.814 1.00 89.12 122 GLY A O 1
ATOM 943 N N . ALA A 1 123 ? -21.123 4.540 1.417 1.00 85.25 123 ALA A N 1
ATOM 944 C CA . ALA A 1 123 ? -21.238 4.643 -0.037 1.00 85.25 123 ALA A CA 1
ATOM 945 C C . ALA A 1 123 ? -21.972 3.475 -0.727 1.00 85.25 123 ALA A C 1
ATOM 947 O O . ALA A 1 123 ? -22.479 3.665 -1.836 1.00 85.25 123 ALA A O 1
ATOM 948 N N . PHE A 1 124 ? -22.029 2.287 -0.111 1.00 91.31 124 PHE A N 1
ATOM 949 C CA . PHE A 1 124 ? -22.702 1.111 -0.687 1.00 91.31 124 PHE A CA 1
ATOM 950 C C . PHE A 1 124 ? -23.901 0.629 0.146 1.00 91.31 124 PHE A C 1
ATOM 952 O O . PHE A 1 124 ? -24.597 -0.295 -0.280 1.00 91.31 124 PHE A O 1
ATOM 959 N N . GLY A 1 125 ? -24.202 1.299 1.265 1.00 92.62 125 GLY A N 1
ATOM 960 C CA . GLY A 1 125 ? -25.389 1.063 2.085 1.00 92.62 125 GLY A CA 1
ATOM 961 C C . GLY A 1 125 ? -25.332 -0.188 2.965 1.00 92.62 125 GLY A C 1
ATOM 962 O O . GLY A 1 125 ? -26.372 -0.602 3.477 1.00 92.62 125 GLY A O 1
ATOM 963 N N . LEU A 1 126 ? -24.161 -0.806 3.140 1.00 96.44 126 LEU A N 1
ATOM 964 C CA . LEU A 1 126 ? -23.966 -1.875 4.120 1.00 96.44 126 LEU A CA 1
ATOM 965 C C . LEU A 1 126 ? -23.941 -1.305 5.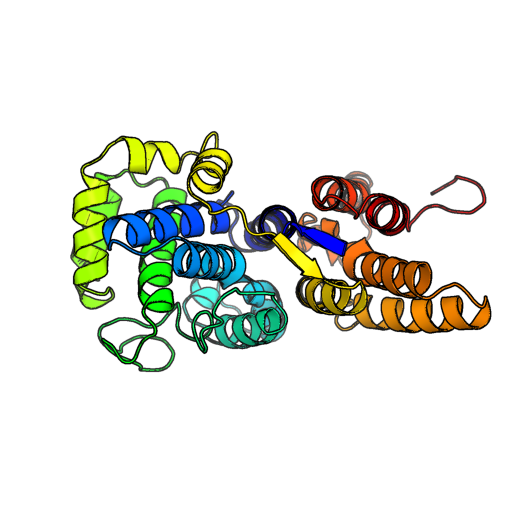536 1.00 96.44 126 LEU A C 1
ATOM 967 O O . LEU A 1 126 ? -23.423 -0.216 5.770 1.00 96.44 126 LEU A O 1
ATOM 971 N N . SER A 1 127 ? -24.445 -2.077 6.498 1.00 97.69 127 SER A N 1
ATOM 972 C CA . SER A 1 127 ? -24.522 -1.642 7.892 1.00 97.69 127 SER A CA 1
ATOM 973 C C . SER A 1 127 ? -24.004 -2.698 8.866 1.00 97.69 127 SER A C 1
ATOM 975 O O . SER A 1 127 ? -23.996 -3.902 8.596 1.00 97.69 127 SER A O 1
ATOM 977 N N . GLY A 1 128 ? -23.552 -2.250 10.036 1.00 97.38 128 GLY A N 1
ATOM 978 C CA . GLY A 1 128 ? -23.153 -3.124 11.132 1.00 97.38 128 GLY A CA 1
ATOM 979 C C . GLY A 1 128 ? -22.168 -4.230 10.727 1.00 97.38 128 GLY A C 1
ATOM 980 O O . GLY A 1 128 ? -21.079 -3.981 10.210 1.00 97.38 128 GLY A O 1
ATOM 981 N N . ASN A 1 129 ? -22.562 -5.482 10.975 1.00 96.75 129 ASN A N 1
ATOM 982 C CA . ASN A 1 129 ? -21.740 -6.665 10.707 1.00 96.75 129 ASN A CA 1
ATOM 983 C C . ASN A 1 129 ? -21.771 -7.147 9.247 1.00 96.75 129 ASN A C 1
ATOM 985 O O . ASN A 1 129 ? -21.044 -8.087 8.924 1.00 96.75 129 ASN A O 1
ATOM 989 N N . GLU A 1 130 ? -22.574 -6.531 8.375 1.00 97.69 130 GLU A N 1
ATOM 990 C CA . GLU A 1 130 ? -22.515 -6.785 6.927 1.00 97.69 130 GLU A CA 1
ATOM 991 C C . GLU A 1 130 ? -21.210 -6.241 6.330 1.00 97.69 130 GLU A C 1
ATOM 993 O O . GLU A 1 130 ? -20.691 -6.774 5.348 1.00 97.69 130 GLU A O 1
ATOM 998 N N . ILE A 1 131 ? -20.645 -5.212 6.968 1.00 98.19 131 ILE A N 1
ATOM 999 C CA . ILE A 1 131 ? -19.357 -4.628 6.612 1.00 98.19 131 ILE A CA 1
ATOM 1000 C C . ILE A 1 131 ? -18.235 -5.574 7.087 1.00 98.19 131 ILE A C 1
ATOM 1002 O O . ILE A 1 131 ? -18.184 -5.938 8.276 1.00 98.19 131 ILE A O 1
ATOM 1006 N N . PRO A 1 132 ? -17.283 -5.961 6.213 1.00 98.06 132 PRO A N 1
ATOM 1007 C CA . PRO A 1 132 ? -16.143 -6.776 6.617 1.00 98.06 132 PRO A CA 1
ATOM 1008 C C . PRO A 1 132 ? -15.408 -6.158 7.811 1.00 98.06 132 PRO A C 1
ATOM 1010 O O . PRO A 1 132 ? -15.197 -4.948 7.870 1.00 98.06 132 PRO A O 1
ATOM 1013 N N . LEU A 1 133 ? -14.985 -6.987 8.771 1.00 98.38 133 LEU A N 1
ATOM 1014 C CA . LEU A 1 133 ? -14.282 -6.498 9.965 1.00 98.38 133 LEU A CA 1
ATOM 1015 C C . LEU A 1 133 ? -13.039 -5.673 9.600 1.00 98.38 133 LEU A C 1
ATOM 1017 O O . LEU A 1 133 ? -12.777 -4.645 10.215 1.00 98.38 133 LEU A O 1
ATOM 1021 N N . TYR A 1 134 ? -12.297 -6.090 8.571 1.00 98.50 134 TYR A N 1
ATOM 1022 C CA . TYR A 1 134 ? -11.127 -5.342 8.115 1.00 98.50 134 TYR A CA 1
ATOM 1023 C C . TYR A 1 134 ? -11.500 -3.956 7.592 1.00 98.50 134 TYR A C 1
ATOM 1025 O O . TYR A 1 134 ? -10.816 -2.999 7.928 1.00 98.50 134 TYR A O 1
ATOM 1033 N N . SER A 1 135 ? -12.602 -3.826 6.851 1.00 98.38 135 SER A N 1
ATOM 1034 C CA . SER A 1 135 ? -13.102 -2.529 6.383 1.00 98.38 135 SER A CA 1
ATOM 1035 C C . SER A 1 135 ? -13.464 -1.616 7.552 1.00 98.38 135 SER A C 1
ATOM 1037 O O . SER A 1 135 ? -13.062 -0.462 7.558 1.00 98.38 135 SER A O 1
ATOM 1039 N N . ARG A 1 136 ? -14.130 -2.146 8.588 1.00 98.56 136 ARG A N 1
ATOM 1040 C CA . ARG A 1 136 ? -14.479 -1.384 9.803 1.00 98.56 136 ARG A CA 1
ATOM 1041 C C . ARG A 1 136 ? -13.247 -0.888 10.565 1.00 98.56 136 ARG A C 1
ATOM 1043 O O . ARG A 1 136 ? -13.234 0.242 11.048 1.00 98.56 136 ARG A O 1
ATOM 1050 N N 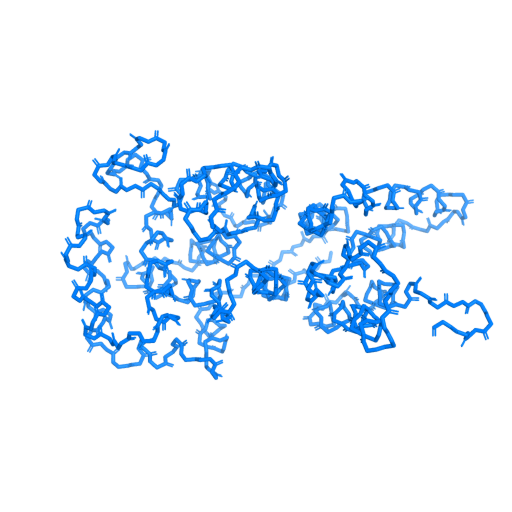. ILE A 1 137 ? -12.207 -1.720 10.668 1.00 98.75 137 ILE A N 1
ATOM 1051 C CA . ILE A 1 137 ? -10.941 -1.328 11.303 1.00 98.75 137 ILE A CA 1
ATOM 1052 C C . ILE A 1 137 ? -10.203 -0.287 10.452 1.00 98.75 137 ILE A C 1
ATOM 1054 O O . ILE A 1 137 ? -9.705 0.691 11.005 1.00 98.75 137 ILE A O 1
ATOM 1058 N N . ILE A 1 138 ? -10.145 -0.479 9.129 1.00 98.44 138 ILE A N 1
ATOM 1059 C CA . ILE A 1 138 ? -9.492 0.457 8.204 1.00 98.44 138 ILE A CA 1
ATOM 1060 C C . ILE A 1 138 ? -10.199 1.813 8.227 1.00 98.44 138 ILE A C 1
ATOM 1062 O O . ILE A 1 138 ? -9.510 2.808 8.382 1.00 98.44 138 ILE A O 1
ATOM 1066 N N . ALA A 1 139 ? -11.535 1.860 8.196 1.00 97.25 139 ALA A N 1
ATOM 1067 C CA . ALA A 1 139 ? -12.310 3.103 8.269 1.00 97.25 139 ALA A CA 1
ATOM 1068 C C . ALA A 1 139 ? -11.970 3.936 9.519 1.00 97.25 139 ALA A C 1
ATOM 1070 O O . ALA A 1 139 ? -11.739 5.141 9.447 1.00 97.25 139 ALA A O 1
ATOM 1071 N N . MET A 1 140 ? -11.891 3.286 10.687 1.00 98.38 140 MET A N 1
ATOM 1072 C CA . MET A 1 140 ? -11.471 3.944 11.929 1.00 98.38 140 MET A CA 1
ATOM 1073 C C . MET A 1 140 ? -10.015 4.424 11.858 1.00 98.38 140 MET A C 1
ATOM 1075 O O . MET A 1 140 ? -9.689 5.527 12.298 1.00 98.38 140 MET A O 1
ATOM 1079 N N . ALA A 1 141 ? -9.123 3.577 11.347 1.00 98.31 141 ALA A N 1
ATOM 1080 C CA . ALA A 1 141 ? -7.699 3.868 11.283 1.00 98.31 141 ALA A CA 1
ATOM 1081 C C . ALA A 1 141 ? -7.373 5.018 10.321 1.00 98.31 141 ALA A C 1
ATOM 1083 O O . ALA A 1 141 ? -6.544 5.870 10.648 1.00 98.31 141 ALA A O 1
ATOM 1084 N N . ASP A 1 142 ? -8.055 5.049 9.181 1.00 95.31 142 ASP A N 1
ATOM 1085 C CA . ASP A 1 142 ? -8.003 6.103 8.179 1.00 95.31 142 ASP A CA 1
ATOM 1086 C C . ASP A 1 142 ? -8.470 7.444 8.771 1.00 95.31 142 ASP A C 1
ATOM 1088 O O . ASP A 1 142 ? -7.700 8.408 8.809 1.00 95.31 142 ASP A O 1
ATOM 1092 N N . ALA A 1 143 ? -9.649 7.475 9.408 1.00 95.44 143 ALA A N 1
ATOM 1093 C CA . ALA A 1 143 ? -10.156 8.673 10.081 1.00 95.44 143 ALA A CA 1
ATOM 1094 C C . ALA A 1 143 ? -9.158 9.241 11.112 1.00 95.44 143 ALA A C 1
ATOM 1096 O O . ALA A 1 143 ? -8.896 10.447 11.141 1.00 95.44 143 ALA A O 1
ATOM 1097 N N . ILE A 1 144 ? -8.538 8.382 11.930 1.00 97.06 144 ILE A N 1
ATOM 1098 C CA . ILE A 1 144 ? -7.497 8.796 12.886 1.00 97.06 144 ILE A CA 1
ATOM 1099 C C . ILE A 1 144 ? -6.267 9.356 12.159 1.00 97.06 144 ILE A C 1
ATOM 1101 O O . ILE A 1 144 ? -5.740 10.397 12.558 1.00 97.06 144 ILE A O 1
ATOM 1105 N N . ALA A 1 145 ? -5.797 8.692 11.099 1.00 94.12 145 ALA A N 1
ATOM 1106 C CA . ALA A 1 145 ? -4.633 9.124 10.330 1.00 94.12 145 ALA A CA 1
ATOM 1107 C C . ALA A 1 145 ? -4.860 10.479 9.639 1.00 94.12 145 ALA A C 1
ATOM 1109 O O . ALA A 1 145 ? -3.947 11.313 9.627 1.00 94.12 145 ALA A O 1
ATOM 1110 N N . VAL A 1 146 ? -6.070 10.717 9.123 1.00 91.00 146 VAL A N 1
ATOM 1111 C CA . VAL A 1 146 ? -6.510 11.986 8.528 1.00 91.00 146 VAL A CA 1
ATOM 1112 C C . VAL A 1 146 ? -6.552 13.099 9.572 1.00 91.00 146 VAL A C 1
ATOM 1114 O O . VAL A 1 146 ? -5.960 14.159 9.365 1.00 91.00 146 VAL A O 1
ATOM 1117 N N . LEU A 1 147 ? -7.209 12.876 10.715 1.00 93.44 147 LEU A N 1
ATOM 1118 C CA . LEU A 1 147 ? -7.296 13.883 11.779 1.00 93.44 147 LEU A CA 1
ATOM 1119 C C . LEU A 1 147 ? -5.912 14.223 12.355 1.00 93.44 147 LEU A C 1
ATOM 1121 O O . LEU A 1 147 ? -5.602 15.396 12.562 1.00 93.44 147 LEU A O 1
ATOM 1125 N N . TYR A 1 148 ? -5.045 13.223 12.521 1.00 92.75 148 TYR A N 1
ATOM 1126 C CA . TYR A 1 148 ? -3.655 13.431 12.927 1.00 92.75 148 TYR A CA 1
ATOM 1127 C C . TYR A 1 148 ? -2.873 14.264 11.898 1.00 92.75 148 TYR A C 1
ATOM 1129 O O . TYR A 1 148 ? -2.140 15.179 12.266 1.00 92.75 148 TYR A O 1
ATOM 1137 N N . ALA A 1 149 ? -3.046 13.995 10.597 1.00 87.62 149 ALA A N 1
ATOM 1138 C CA . ALA A 1 149 ? -2.403 14.770 9.529 1.00 87.62 149 ALA A CA 1
ATOM 1139 C C . ALA A 1 149 ? -2.859 16.240 9.501 1.00 87.62 149 ALA A C 1
ATOM 1141 O O . ALA A 1 149 ? -2.073 17.118 9.148 1.00 87.62 149 ALA A O 1
ATOM 1142 N N . LYS A 1 150 ? -4.102 16.515 9.922 1.00 88.88 150 LYS A N 1
ATOM 1143 C CA . LYS A 1 150 ? -4.647 17.873 10.099 1.00 88.88 150 LYS A CA 1
ATOM 1144 C C . LYS A 1 150 ? -4.059 18.613 11.313 1.00 88.88 150 LYS A C 1
ATOM 1146 O O . LYS A 1 150 ? -4.379 19.780 11.516 1.00 88.88 150 LYS A O 1
ATOM 1151 N N . GLY A 1 151 ? -3.188 17.967 12.091 1.00 90.50 151 GLY A N 1
ATOM 1152 C CA . GLY A 1 151 ? -2.490 18.568 13.226 1.00 90.50 151 GLY A CA 1
ATOM 1153 C C . GLY A 1 151 ? -3.273 18.538 14.537 1.00 90.50 151 GLY A C 1
ATOM 1154 O O . GLY A 1 151 ? -2.859 19.205 15.483 1.00 90.50 151 GLY A O 1
ATOM 1155 N N . LEU A 1 152 ? -4.374 17.782 14.604 1.00 94.62 152 LEU A N 1
ATOM 1156 C CA . LEU A 1 152 ? -5.125 17.614 15.846 1.00 94.62 152 LEU A CA 1
ATOM 1157 C C . LEU A 1 152 ? -4.308 16.802 16.857 1.00 94.62 152 LEU A C 1
ATOM 1159 O O . LEU A 1 152 ? -3.602 15.852 16.504 1.00 94.62 152 LEU A O 1
ATOM 1163 N N . ASN A 1 153 ? -4.435 17.163 18.129 1.00 95.75 153 ASN A N 1
ATOM 1164 C CA . ASN A 1 153 ? -3.858 16.405 19.233 1.00 95.75 153 ASN A CA 1
ATOM 1165 C C . ASN A 1 153 ? -4.737 15.197 19.619 1.00 95.75 153 ASN A C 1
ATOM 1167 O O . ASN A 1 153 ? -5.850 15.023 19.123 1.00 95.75 153 ASN A O 1
ATOM 1171 N N . SER A 1 154 ? -4.233 14.341 20.512 1.00 96.50 154 SER A N 1
ATOM 1172 C CA . SER A 1 154 ? -4.912 13.102 20.915 1.00 96.50 154 SER A CA 1
ATOM 1173 C C . SER A 1 154 ? -6.327 13.319 21.457 1.00 96.50 154 SER A C 1
ATOM 1175 O O . SER A 1 154 ? -7.220 12.534 21.141 1.00 96.50 154 SER A O 1
ATOM 1177 N N . ASP A 1 155 ? -6.546 14.371 22.246 1.00 96.94 155 ASP A N 1
ATOM 1178 C CA . ASP A 1 155 ? -7.846 14.637 22.864 1.00 96.94 155 ASP A CA 1
ATOM 1179 C C . ASP A 1 155 ? -8.851 15.120 21.816 1.00 96.94 155 ASP A C 1
ATOM 1181 O O . ASP A 1 155 ? -9.965 14.603 21.749 1.00 96.94 155 ASP A O 1
ATOM 1185 N N . GLU A 1 156 ? -8.427 16.021 20.927 1.00 98.06 156 GLU A N 1
ATOM 1186 C CA . GLU A 1 156 ? -9.242 16.513 19.809 1.00 98.06 156 GLU A CA 1
ATOM 1187 C C . GLU A 1 156 ? -9.655 15.381 18.856 1.00 98.06 156 GLU A C 1
ATOM 1189 O O . GLU A 1 156 ? -10.806 15.326 18.415 1.00 98.06 156 GLU A O 1
ATOM 1194 N N . ILE A 1 157 ? -8.739 14.450 18.558 1.00 97.81 157 ILE A N 1
ATOM 1195 C CA . ILE A 1 157 ? -9.034 13.272 17.730 1.00 97.81 157 ILE A CA 1
ATOM 1196 C C . ILE A 1 157 ? -10.080 12.393 18.423 1.00 97.81 157 ILE A C 1
ATOM 1198 O O . ILE A 1 157 ? -11.088 12.037 17.813 1.00 97.81 157 ILE A O 1
ATOM 1202 N N . LEU A 1 158 ? -9.879 12.052 19.700 1.00 97.69 158 LEU A N 1
ATOM 1203 C CA . LEU A 1 158 ? -10.817 11.206 20.443 1.00 97.69 158 LEU A CA 1
ATOM 1204 C C . LEU A 1 158 ? -12.193 11.864 20.594 1.00 97.69 158 LEU A C 1
ATOM 1206 O O . LEU A 1 158 ? -13.212 11.181 20.504 1.00 97.69 158 LEU A O 1
ATOM 1210 N N . GLU A 1 159 ? -12.249 13.178 20.801 1.00 97.88 159 GLU A N 1
ATOM 1211 C CA . GLU A 1 159 ? -13.505 13.927 20.820 1.00 97.88 159 GLU A CA 1
ATOM 1212 C C . GLU A 1 159 ? -14.211 13.903 19.465 1.00 97.88 159 GLU A C 1
ATOM 1214 O O . GLU A 1 159 ? -15.414 13.638 19.422 1.00 97.88 159 GLU A O 1
ATOM 1219 N N . ALA A 1 160 ? -13.487 14.106 18.360 1.00 97.56 160 ALA A N 1
ATOM 1220 C CA . ALA A 1 160 ? -14.056 14.010 17.019 1.00 97.56 160 ALA A CA 1
ATOM 1221 C C . ALA A 1 160 ? -14.688 12.629 16.775 1.00 97.56 160 ALA A C 1
ATOM 1223 O O . ALA A 1 160 ? -15.861 12.553 16.410 1.00 97.56 160 ALA A O 1
ATOM 1224 N N . LEU A 1 161 ? -13.971 11.548 17.099 1.00 96.44 161 LEU A N 1
ATOM 1225 C CA . LEU A 1 161 ? -14.480 10.178 16.970 1.00 96.44 161 LEU A CA 1
ATOM 1226 C C . LEU A 1 161 ? -15.705 9.903 17.855 1.00 96.44 161 LEU A C 1
ATOM 1228 O O . LEU A 1 161 ? -16.590 9.146 17.461 1.00 96.44 161 LEU A O 1
ATOM 1232 N N . ARG A 1 162 ? -15.790 10.510 19.049 1.00 96.81 162 ARG A N 1
ATOM 1233 C CA . ARG A 1 162 ? -16.973 10.387 19.921 1.00 96.81 162 ARG A CA 1
ATOM 1234 C C . ARG A 1 162 ? -18.197 11.087 19.337 1.00 96.81 162 ARG A C 1
ATOM 1236 O O . ARG A 1 162 ? -19.297 10.554 19.460 1.00 96.81 162 ARG A O 1
ATOM 1243 N N . ARG A 1 163 ? -18.032 12.258 18.712 1.00 97.19 163 ARG A N 1
ATOM 1244 C CA . ARG A 1 163 ? -19.146 12.959 18.041 1.00 97.19 163 ARG A CA 1
ATOM 1245 C C . ARG A 1 163 ? -19.698 12.138 16.878 1.00 97.19 163 ARG A C 1
ATOM 1247 O O . ARG A 1 163 ? -20.912 12.068 16.704 1.00 97.19 163 ARG A O 1
ATOM 1254 N N . ASP A 1 164 ? -18.807 11.469 16.154 1.00 95.50 164 ASP A N 1
ATOM 1255 C CA . ASP A 1 164 ? -19.134 10.655 14.984 1.00 95.50 164 ASP A CA 1
ATOM 1256 C C . ASP A 1 164 ? -19.268 9.159 15.317 1.00 95.50 164 ASP A C 1
ATOM 1258 O O . ASP A 1 164 ? -19.198 8.305 14.438 1.00 95.50 164 ASP A O 1
ATOM 1262 N N . ALA A 1 165 ? -19.527 8.817 16.587 1.00 96.00 165 ALA A N 1
ATOM 1263 C CA . ALA A 1 165 ? -19.525 7.434 17.073 1.00 96.00 165 ALA A CA 1
ATOM 1264 C C . ALA A 1 165 ? -20.479 6.491 16.321 1.00 96.00 165 ALA A C 1
ATOM 1266 O O . ALA A 1 165 ? -20.239 5.289 16.303 1.00 96.00 165 ALA A O 1
ATOM 1267 N N . ARG A 1 166 ? -21.545 7.018 15.700 1.00 96.75 166 ARG A N 1
ATOM 1268 C CA . ARG A 1 166 ? -22.485 6.231 14.880 1.00 96.75 166 ARG A CA 1
ATOM 1269 C C . ARG A 1 166 ? -21.861 5.683 13.590 1.00 96.75 166 ARG A C 1
ATOM 1271 O O . ARG A 1 166 ? -22.326 4.669 13.088 1.00 96.75 166 ARG A O 1
ATOM 1278 N N . LEU A 1 167 ? -20.824 6.340 13.066 1.00 96.62 167 LEU A N 1
ATOM 1279 C CA . LEU A 1 167 ? -20.172 5.947 11.815 1.00 96.62 167 LEU A CA 1
ATOM 1280 C C . LEU A 1 167 ? -19.242 4.746 12.007 1.00 96.62 167 LEU A C 1
ATOM 1282 O O . LEU A 1 167 ? -18.908 4.062 11.043 1.00 96.62 167 LEU A O 1
ATOM 1286 N N . PHE A 1 168 ? -18.840 4.474 13.247 1.00 98.12 168 PHE A N 1
ATOM 1287 C CA . PHE A 1 168 ? -17.816 3.495 13.564 1.00 98.12 168 PHE A CA 1
ATOM 1288 C C . PHE A 1 168 ? -18.369 2.304 14.340 1.00 98.12 168 PHE A C 1
ATOM 1290 O O . PHE A 1 168 ? -19.292 2.419 15.145 1.00 98.12 168 PHE A O 1
ATOM 1297 N N . ASP A 1 169 ? -17.732 1.155 14.142 1.00 98.50 169 ASP A N 1
ATOM 1298 C CA . ASP A 1 169 ? -18.015 -0.049 14.913 1.00 98.50 169 ASP A CA 1
ATOM 1299 C C . ASP A 1 169 ? -17.769 0.186 16.423 1.00 98.50 169 ASP A C 1
ATOM 1301 O O . ASP A 1 169 ? -16.679 0.638 16.803 1.00 98.50 169 ASP A O 1
ATOM 1305 N N . PRO A 1 170 ? -18.742 -0.126 17.305 1.00 98.25 170 PRO A N 1
ATOM 1306 C CA . PRO A 1 170 ? -18.604 0.032 18.751 1.00 98.25 170 PRO A CA 1
ATOM 1307 C C . PRO A 1 170 ? -17.422 -0.723 19.376 1.00 98.25 170 PRO A C 1
ATOM 1309 O O . PRO A 1 170 ? -16.784 -0.186 20.286 1.00 98.25 170 PRO A O 1
ATOM 1312 N N . ASP A 1 171 ? -17.114 -1.933 18.909 1.00 98.31 171 ASP A N 1
ATOM 1313 C CA . ASP A 1 171 ? -16.019 -2.755 19.434 1.00 98.31 171 ASP A CA 1
ATOM 1314 C C . ASP A 1 171 ? -14.662 -2.190 19.002 1.00 98.31 171 ASP A C 1
ATOM 1316 O O . ASP A 1 171 ? -13.736 -2.074 19.812 1.00 98.31 171 ASP A O 1
ATOM 1320 N N . VAL A 1 172 ? -14.566 -1.738 17.748 1.00 98.62 172 VAL A N 1
ATOM 1321 C CA . VAL A 1 172 ? -13.384 -1.038 17.224 1.00 98.62 172 VAL A CA 1
ATOM 1322 C C . VAL A 1 172 ? -13.165 0.283 17.966 1.00 98.62 172 VAL A C 1
ATOM 1324 O O . VAL A 1 172 ? -12.047 0.575 18.395 1.00 98.62 172 VAL A O 1
ATOM 1327 N N . ARG A 1 173 ? -14.226 1.067 18.193 1.00 98.12 173 ARG A N 1
ATOM 1328 C CA . ARG A 1 173 ? -14.158 2.317 18.965 1.00 98.12 173 ARG A CA 1
ATOM 1329 C C . ARG A 1 173 ? -13.685 2.072 20.391 1.00 98.12 173 ARG A C 1
ATOM 1331 O O . ARG A 1 173 ? -12.813 2.789 20.868 1.00 98.12 173 ARG A O 1
ATOM 1338 N N . LYS A 1 174 ? -14.202 1.041 21.059 1.00 98.38 174 LYS A N 1
ATOM 1339 C CA . LYS A 1 174 ? -13.765 0.672 22.411 1.00 98.38 174 LYS A CA 1
ATOM 1340 C C . LYS A 1 174 ? -12.275 0.312 22.453 1.00 98.38 174 LYS A C 1
ATOM 1342 O O . LYS A 1 174 ? -11.581 0.689 23.399 1.00 98.38 174 LYS A O 1
ATOM 1347 N N . ALA A 1 175 ? -11.766 -0.379 21.431 1.00 98.62 175 ALA A N 1
ATOM 1348 C CA . ALA A 1 175 ? -10.334 -0.644 21.298 1.00 98.62 175 ALA A CA 1
ATOM 1349 C C . ALA A 1 175 ? -9.528 0.659 21.136 1.00 98.62 175 ALA A C 1
ATOM 1351 O O . ALA A 1 175 ? -8.529 0.849 21.832 1.00 98.62 175 ALA A O 1
ATOM 1352 N N . VAL A 1 176 ? -9.991 1.591 20.294 1.00 98.38 176 VAL A N 1
ATOM 1353 C CA . VAL A 1 176 ? -9.365 2.915 20.125 1.00 98.38 176 VAL A CA 1
ATOM 1354 C C . VAL A 1 176 ? -9.403 3.738 21.408 1.00 98.38 176 VAL A C 1
ATOM 1356 O O . VAL A 1 176 ? -8.393 4.334 21.752 1.00 98.38 176 VAL A O 1
ATOM 1359 N N . GLU A 1 177 ? -10.501 3.749 22.161 1.00 97.19 177 GLU A N 1
ATOM 1360 C CA . GLU A 1 177 ? -10.589 4.466 23.442 1.00 97.19 177 GLU A CA 1
ATOM 1361 C C . GLU A 1 177 ? -9.544 3.951 24.444 1.00 97.19 177 GLU A C 1
ATOM 1363 O O . GLU A 1 177 ? -8.880 4.738 25.123 1.00 97.19 177 GLU A O 1
ATOM 1368 N N . LYS A 1 178 ? -9.331 2.630 24.492 1.00 98.00 178 LYS A N 1
ATOM 1369 C CA . LYS A 1 178 ? -8.310 2.015 25.350 1.00 98.00 178 LYS A CA 1
ATOM 1370 C C . LYS A 1 178 ? -6.881 2.290 24.871 1.00 98.00 178 LYS A C 1
ATOM 1372 O O . LYS A 1 178 ? -5.988 2.438 25.707 1.00 98.00 178 LYS A O 1
ATOM 1377 N N . LEU A 1 179 ? -6.649 2.338 23.559 1.00 98.19 179 LEU A N 1
ATOM 1378 C CA . LEU A 1 179 ? -5.353 2.699 22.969 1.00 98.19 179 LEU A CA 1
ATOM 1379 C C . LEU A 1 179 ? -5.050 4.192 23.119 1.00 98.19 179 LEU A C 1
ATOM 1381 O O . LEU A 1 179 ? -3.919 4.555 23.420 1.00 98.19 179 LEU A O 1
ATOM 1385 N N . GLY A 1 180 ? -6.061 5.043 22.964 1.00 96.94 180 GLY A N 1
ATOM 1386 C CA . GLY A 1 180 ? -5.959 6.496 23.028 1.00 96.94 180 GLY A CA 1
ATOM 1387 C C . GLY A 1 180 ? -5.538 7.007 24.403 1.00 96.94 180 GLY A C 1
ATOM 1388 O O . GLY A 1 180 ? -4.886 8.042 24.489 1.00 96.94 180 GLY A O 1
ATOM 1389 N N . GLY A 1 181 ? -5.816 6.245 25.467 1.00 95.81 181 GLY A N 1
ATOM 1390 C CA . GLY A 1 181 ? -5.287 6.506 26.808 1.00 95.81 181 GLY A CA 1
ATOM 1391 C C . GLY A 1 181 ? -3.793 6.200 26.982 1.00 95.81 181 GLY A C 1
ATOM 1392 O O . GLY A 1 181 ? -3.263 6.400 28.074 1.00 95.81 181 GLY A O 1
ATOM 1393 N N . ARG A 1 182 ? -3.103 5.692 25.952 1.00 97.06 182 ARG A N 1
ATOM 1394 C CA . ARG A 1 182 ? -1.688 5.320 26.019 1.00 97.06 182 ARG A CA 1
ATOM 1395 C C . ARG A 1 182 ? -0.834 6.232 25.137 1.00 97.06 182 ARG A C 1
ATOM 1397 O O . ARG A 1 182 ? -1.019 6.316 23.926 1.00 97.06 182 ARG A O 1
ATOM 1404 N N . VAL A 1 183 ? 0.127 6.923 25.745 1.00 96.06 183 VAL A N 1
ATOM 1405 C CA . VAL A 1 183 ? 0.953 7.938 25.064 1.00 96.06 183 VAL A CA 1
ATOM 1406 C C . VAL A 1 183 ? 1.789 7.333 23.929 1.00 96.06 183 VAL A C 1
ATOM 1408 O O . VAL A 1 183 ? 1.978 7.965 22.891 1.00 96.06 183 VAL A O 1
ATOM 1411 N N . GLU A 1 184 ? 2.256 6.091 24.073 1.00 96.12 184 GLU A N 1
ATOM 1412 C CA . GLU A 1 184 ? 3.076 5.421 23.060 1.00 96.12 184 GLU A CA 1
ATOM 1413 C C . GLU A 1 184 ? 2.318 5.134 21.760 1.00 96.12 184 GLU A C 1
ATOM 1415 O O . GLU A 1 184 ? 2.945 5.012 20.709 1.00 96.12 184 GLU A O 1
ATOM 1420 N N . PHE A 1 185 ? 0.986 5.020 21.811 1.00 97.62 185 PHE A N 1
ATOM 1421 C CA . PHE A 1 185 ? 0.162 4.886 20.612 1.00 97.62 185 PHE A CA 1
ATOM 1422 C C . PHE A 1 185 ? 0.286 6.135 19.732 1.00 97.62 185 PHE A C 1
ATOM 1424 O O . PHE A 1 185 ? 0.624 6.028 18.555 1.00 97.62 185 PHE A O 1
ATOM 1431 N N . TRP A 1 186 ? 0.128 7.319 20.321 1.00 96.81 186 TRP A N 1
ATOM 1432 C CA . TRP A 1 186 ? 0.227 8.588 19.600 1.00 96.81 186 TRP A CA 1
ATOM 1433 C C . TRP A 1 186 ? 1.661 8.921 19.177 1.00 96.81 186 TRP A C 1
ATOM 1435 O O . TRP A 1 186 ? 1.883 9.369 18.053 1.00 96.81 186 TRP A O 1
ATOM 1445 N N . LEU A 1 187 ? 2.655 8.652 20.035 1.00 95.25 187 LEU A N 1
ATOM 1446 C CA . LEU A 1 187 ? 4.069 8.847 19.683 1.00 95.25 187 LEU A CA 1
ATOM 1447 C C . LEU A 1 187 ? 4.497 7.957 18.507 1.00 95.25 187 LEU A C 1
ATOM 1449 O O . LEU A 1 187 ? 5.275 8.393 17.656 1.00 95.25 187 LEU A O 1
ATOM 1453 N N . GLY A 1 188 ? 3.955 6.739 18.425 1.00 95.06 188 GLY A N 1
ATOM 1454 C CA . GLY A 1 188 ? 4.204 5.825 17.314 1.00 95.06 188 GLY A CA 1
ATOM 1455 C C . GLY A 1 188 ? 3.671 6.320 15.968 1.00 95.06 188 GLY A C 1
ATOM 1456 O O . GLY A 1 188 ? 4.179 5.891 14.939 1.00 95.06 188 GLY A O 1
ATOM 1457 N N . MET A 1 189 ? 2.713 7.253 15.942 1.00 93.38 189 MET A N 1
ATOM 1458 C CA . MET A 1 189 ? 2.203 7.856 14.701 1.00 93.38 189 MET A CA 1
ATOM 1459 C C . MET A 1 189 ? 3.104 8.960 14.129 1.00 93.38 189 MET A C 1
ATOM 1461 O O . MET A 1 189 ? 2.911 9.388 12.988 1.00 93.38 189 MET A O 1
ATOM 1465 N N . GLY A 1 190 ? 4.088 9.431 14.901 1.00 91.94 190 GLY A N 1
ATOM 1466 C CA . GLY A 1 190 ? 4.964 10.522 14.490 1.00 91.94 190 GLY A CA 1
ATOM 1467 C C . GLY A 1 190 ? 5.791 10.179 13.250 1.00 91.94 190 GLY A C 1
ATOM 1468 O O . GLY A 1 190 ? 6.300 9.067 13.117 1.00 91.94 190 GLY A O 1
ATOM 1469 N N . ASN A 1 191 ? 5.999 11.160 12.364 1.00 86.38 191 ASN A N 1
ATOM 1470 C CA . ASN A 1 191 ? 6.709 10.981 11.085 1.00 86.38 191 ASN A CA 1
ATOM 1471 C C . ASN A 1 191 ? 8.090 10.319 11.223 1.00 86.38 191 ASN A C 1
ATOM 1473 O O . ASN A 1 191 ? 8.511 9.581 10.337 1.00 86.38 191 ASN A O 1
ATOM 1477 N N . MET A 1 192 ? 8.780 10.557 12.342 1.00 87.38 192 MET A N 1
ATOM 1478 C CA . MET A 1 192 ? 10.089 9.966 12.629 1.00 87.38 192 MET A CA 1
ATOM 1479 C C . MET A 1 192 ? 10.020 8.462 12.935 1.00 87.38 192 MET A C 1
ATOM 1481 O O . MET A 1 192 ? 10.971 7.739 12.647 1.00 87.38 192 MET A O 1
ATOM 1485 N N . PHE A 1 193 ? 8.913 7.983 13.510 1.00 90.38 193 PHE A N 1
ATOM 1486 C CA . PHE A 1 193 ? 8.815 6.641 14.091 1.00 90.38 193 PHE A CA 1
ATOM 1487 C C . PHE A 1 193 ? 7.746 5.760 13.452 1.00 90.38 193 PHE A C 1
ATOM 1489 O O . PHE A 1 193 ? 7.779 4.552 13.665 1.00 90.38 193 PHE A O 1
ATOM 1496 N N . VAL A 1 194 ? 6.816 6.297 12.661 1.00 92.06 194 VAL A N 1
ATOM 1497 C CA . VAL A 1 194 ? 5.666 5.523 12.164 1.00 92.06 194 VAL A CA 1
ATOM 1498 C C . VAL A 1 194 ? 6.081 4.294 11.361 1.00 92.06 194 VAL A C 1
ATOM 1500 O O . VAL A 1 194 ? 5.565 3.200 11.585 1.00 92.06 194 VAL A O 1
ATOM 1503 N N . LYS A 1 195 ? 7.102 4.422 10.509 1.00 90.81 195 LYS A N 1
ATOM 1504 C CA . LYS A 1 195 ? 7.615 3.297 9.721 1.00 90.81 195 LYS A CA 1
ATOM 1505 C C . LYS A 1 195 ? 8.215 2.206 10.610 1.00 90.81 195 LYS A C 1
ATOM 1507 O O . LYS A 1 195 ? 7.890 1.036 10.439 1.00 90.81 195 LYS A O 1
ATOM 1512 N N . SER A 1 196 ? 9.083 2.561 11.559 1.00 92.75 196 SER A N 1
ATOM 1513 C CA . SER A 1 196 ? 9.696 1.575 12.460 1.00 92.75 196 SER A CA 1
ATOM 1514 C C . SER A 1 196 ? 8.677 0.976 13.435 1.00 92.75 196 SER A C 1
ATOM 1516 O O . SER A 1 196 ? 8.760 -0.211 13.740 1.00 92.75 196 SER A O 1
ATOM 1518 N N . SER A 1 197 ? 7.684 1.761 13.858 1.00 95.19 197 SER A N 1
ATOM 1519 C CA . SER A 1 197 ? 6.576 1.326 14.717 1.00 95.19 197 SER A CA 1
ATOM 1520 C C . SER A 1 197 ? 5.651 0.334 14.012 1.00 95.19 197 SER A C 1
ATOM 1522 O O . SER A 1 197 ? 5.212 -0.636 14.621 1.00 95.19 197 SER A O 1
ATOM 1524 N N . LEU A 1 198 ? 5.380 0.542 12.721 1.00 94.50 198 LEU A N 1
ATOM 1525 C CA . LEU A 1 198 ? 4.653 -0.413 11.886 1.00 94.50 198 LEU A CA 1
ATOM 1526 C C . LEU A 1 198 ? 5.461 -1.703 11.687 1.00 94.50 198 LEU A C 1
ATOM 1528 O O . LEU A 1 198 ? 4.948 -2.802 11.884 1.00 94.50 198 LEU A O 1
ATOM 1532 N N . LEU A 1 199 ? 6.739 -1.576 11.322 1.00 92.50 199 LEU A N 1
ATOM 1533 C CA . LEU A 1 199 ? 7.602 -2.724 11.039 1.00 92.50 199 LEU A CA 1
ATOM 1534 C C . LEU A 1 199 ? 7.847 -3.611 12.265 1.00 92.50 199 LEU A C 1
ATOM 1536 O O . LEU A 1 199 ? 7.994 -4.819 12.109 1.00 92.50 199 LEU A O 1
ATOM 1540 N N . SER A 1 200 ? 7.892 -3.041 13.471 1.00 92.88 200 SER A N 1
ATOM 1541 C CA . SER A 1 200 ? 8.127 -3.808 14.699 1.00 92.88 200 SER A CA 1
ATOM 1542 C C . SER A 1 200 ? 6.944 -4.693 15.100 1.00 92.88 200 SER A C 1
ATOM 1544 O O . SER A 1 200 ? 7.152 -5.708 15.763 1.00 92.88 200 SER A O 1
ATOM 1546 N N . MET A 1 201 ? 5.720 -4.340 14.691 1.00 91.50 201 MET A N 1
ATOM 1547 C CA . MET A 1 201 ? 4.516 -5.129 14.978 1.00 91.50 201 MET A CA 1
ATOM 1548 C C . MET A 1 201 ? 4.124 -6.090 13.852 1.00 91.50 201 MET A C 1
ATOM 1550 O O . MET A 1 201 ? 3.346 -7.020 14.092 1.00 91.50 201 MET A O 1
ATOM 1554 N N . LEU A 1 202 ? 4.621 -5.850 12.635 1.00 91.88 202 LEU A N 1
ATOM 1555 C CA . LEU A 1 202 ? 4.233 -6.598 11.449 1.00 91.88 202 LEU A CA 1
ATOM 1556 C C . LEU A 1 202 ? 4.859 -8.008 11.465 1.00 91.88 202 LEU A C 1
ATOM 1558 O O . LEU A 1 202 ? 6.084 -8.135 11.551 1.00 91.88 202 LEU A O 1
ATOM 1562 N N . PRO A 1 203 ? 4.052 -9.076 11.339 1.00 91.44 203 PRO A N 1
ATOM 1563 C CA . PRO A 1 203 ? 4.566 -10.437 11.228 1.00 91.44 203 PRO A CA 1
ATOM 1564 C C . PRO A 1 203 ? 5.464 -10.592 10.001 1.00 91.44 203 PRO A C 1
ATOM 1566 O O . PRO A 1 203 ? 5.165 -10.064 8.927 1.00 91.44 203 PRO A O 1
ATOM 1569 N N . LYS A 1 204 ? 6.560 -11.341 10.145 1.00 90.44 204 LYS A N 1
ATOM 1570 C CA . LYS A 1 204 ? 7.461 -11.650 9.028 1.00 90.44 204 LYS A CA 1
ATOM 1571 C C . LYS A 1 204 ? 6.846 -12.752 8.171 1.00 90.44 204 LYS A C 1
ATOM 1573 O O . LYS A 1 204 ? 6.684 -13.877 8.632 1.00 90.44 204 LYS A O 1
ATOM 1578 N N . VAL A 1 205 ? 6.547 -12.427 6.923 1.00 89.69 205 VAL A N 1
ATOM 1579 C CA . VAL A 1 205 ? 5.884 -13.287 5.950 1.00 89.69 205 VAL A CA 1
ATOM 1580 C C . VAL A 1 205 ? 6.761 -13.431 4.714 1.00 89.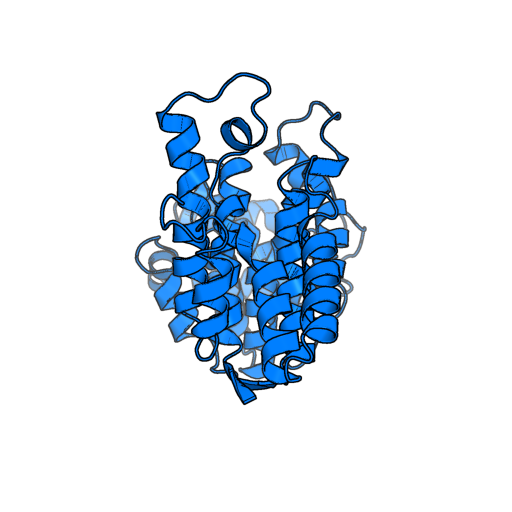69 205 VAL A C 1
ATOM 1582 O O . VAL A 1 205 ? 6.986 -12.493 3.946 1.00 89.69 205 VAL A O 1
ATOM 1585 N N . SER A 1 206 ? 7.203 -14.663 4.492 1.00 89.94 206 SER A N 1
ATOM 1586 C CA . SER A 1 206 ? 7.893 -15.070 3.274 1.00 89.94 206 SER A CA 1
ATOM 1587 C C . SER A 1 206 ? 7.048 -16.094 2.534 1.00 89.94 206 SER A C 1
ATOM 1589 O O . SER A 1 206 ? 6.437 -16.966 3.150 1.00 89.94 206 SER A O 1
ATOM 1591 N N . ARG A 1 207 ? 7.024 -16.011 1.205 1.00 89.00 207 ARG A N 1
ATOM 1592 C CA . ARG A 1 207 ? 6.315 -16.968 0.350 1.00 89.00 207 ARG A CA 1
ATOM 1593 C C . ARG A 1 207 ? 7.213 -17.458 -0.764 1.00 89.00 207 ARG A C 1
ATOM 1595 O O . ARG A 1 207 ? 8.024 -16.709 -1.300 1.00 89.00 207 ARG A O 1
ATOM 1602 N N . GLU A 1 208 ? 7.039 -18.711 -1.152 1.00 91.56 208 GLU A N 1
ATOM 1603 C CA . GLU A 1 208 ? 7.638 -19.198 -2.385 1.00 91.56 208 GLU A CA 1
ATOM 1604 C C . GLU A 1 208 ? 6.861 -18.644 -3.575 1.00 91.56 208 GLU A C 1
ATOM 1606 O O . GLU A 1 208 ? 5.715 -19.019 -3.820 1.00 91.56 208 GLU A O 1
ATOM 1611 N N . LEU A 1 209 ? 7.491 -17.724 -4.303 1.00 91.00 209 LEU A N 1
ATOM 1612 C CA . LEU A 1 209 ? 6.943 -17.148 -5.523 1.00 91.00 209 LEU A CA 1
ATOM 1613 C C . LEU A 1 209 ? 7.889 -17.423 -6.688 1.00 91.00 209 LEU A C 1
ATOM 1615 O O . LEU A 1 209 ? 9.116 -17.377 -6.554 1.00 91.00 209 LEU A O 1
ATOM 1619 N N . ASN A 1 210 ? 7.324 -17.720 -7.852 1.00 92.75 210 ASN A N 1
ATOM 1620 C CA . ASN A 1 210 ? 8.053 -17.669 -9.115 1.00 92.75 210 ASN A CA 1
ATOM 1621 C C . ASN A 1 210 ? 7.921 -16.276 -9.752 1.00 92.75 210 ASN A C 1
ATOM 1623 O O . ASN A 1 210 ? 7.051 -15.483 -9.384 1.00 92.75 210 ASN A O 1
ATOM 1627 N N . TYR A 1 211 ? 8.761 -15.971 -10.741 1.00 92.56 211 TYR A N 1
ATOM 1628 C CA . TYR A 1 211 ? 8.743 -14.652 -11.378 1.00 92.56 211 TYR A CA 1
ATOM 1629 C C . TYR A 1 211 ? 7.425 -14.335 -12.101 1.00 92.56 211 TYR A C 1
ATOM 1631 O O . TYR A 1 211 ? 7.030 -13.176 -12.177 1.00 92.56 211 TYR A O 1
ATOM 1639 N N . ARG A 1 212 ? 6.668 -15.339 -12.556 1.00 92.88 212 ARG A N 1
ATOM 1640 C CA . ARG A 1 212 ? 5.328 -15.123 -13.124 1.00 92.88 212 ARG A CA 1
ATOM 1641 C C . ARG A 1 212 ? 4.329 -14.623 -12.070 1.00 92.88 212 ARG A C 1
ATOM 1643 O O . ARG A 1 212 ? 3.501 -13.756 -12.364 1.00 92.88 212 ARG A O 1
ATOM 1650 N N . GLN A 1 213 ? 4.399 -15.146 -10.848 1.00 93.31 213 GLN A N 1
ATOM 1651 C CA . GLN A 1 213 ? 3.604 -14.662 -9.717 1.00 93.31 213 GLN A CA 1
ATOM 1652 C C . GLN A 1 213 ? 4.064 -13.267 -9.289 1.00 93.31 213 GLN A C 1
ATOM 1654 O O . GLN A 1 213 ? 3.221 -12.388 -9.149 1.00 93.31 213 GLN A O 1
ATOM 1659 N N . ILE A 1 214 ? 5.377 -13.026 -9.196 1.00 92.56 214 ILE A N 1
ATOM 1660 C CA . ILE A 1 214 ? 5.930 -11.691 -8.902 1.00 92.56 214 ILE A CA 1
ATOM 1661 C C . ILE A 1 214 ? 5.453 -10.671 -9.942 1.00 92.56 214 ILE A C 1
ATOM 1663 O O . ILE A 1 214 ? 4.980 -9.599 -9.572 1.00 92.56 214 ILE A O 1
ATOM 1667 N N . ARG A 1 215 ? 5.447 -11.031 -11.231 1.00 92.94 215 ARG A N 1
ATOM 1668 C CA . ARG A 1 215 ? 4.894 -10.178 -12.291 1.00 92.94 215 ARG A CA 1
ATOM 1669 C C . ARG A 1 215 ? 3.405 -9.886 -12.104 1.00 92.94 215 ARG A C 1
ATOM 1671 O O . ARG A 1 215 ? 2.912 -8.808 -12.416 1.00 92.94 215 ARG A O 1
ATOM 1678 N N . SER A 1 216 ? 2.641 -10.841 -11.585 1.00 92.06 216 SER A N 1
ATOM 1679 C CA . SER A 1 216 ? 1.225 -10.595 -11.286 1.00 92.06 216 SER A CA 1
ATOM 1680 C C . SER A 1 216 ? 1.053 -9.535 -10.193 1.00 92.06 216 SER A C 1
ATOM 1682 O O . SER A 1 216 ? 0.046 -8.827 -10.204 1.00 92.06 216 SER A O 1
ATOM 1684 N N . ILE A 1 217 ? 2.041 -9.386 -9.307 1.00 91.56 217 ILE A N 1
ATOM 1685 C CA . ILE A 1 217 ? 2.076 -8.350 -8.274 1.00 91.56 217 ILE A CA 1
ATOM 1686 C C . ILE A 1 217 ? 2.612 -7.023 -8.833 1.00 91.56 217 ILE A C 1
ATOM 1688 O O . ILE A 1 217 ? 1.992 -5.989 -8.599 1.00 91.56 217 ILE A O 1
ATOM 1692 N N . SER A 1 218 ? 3.679 -7.017 -9.646 1.00 91.25 218 SER A N 1
ATOM 1693 C CA . SER A 1 218 ? 4.169 -5.782 -10.300 1.00 91.25 218 SER A CA 1
ATOM 1694 C C . SER A 1 218 ? 3.089 -5.118 -11.154 1.00 91.25 218 SER A C 1
ATOM 1696 O O . SER A 1 218 ? 2.975 -3.895 -11.186 1.00 91.25 218 SER A O 1
ATOM 1698 N N . ARG A 1 219 ? 2.217 -5.919 -11.778 1.00 91.00 219 ARG A N 1
ATOM 1699 C CA . ARG A 1 219 ? 1.063 -5.431 -12.546 1.00 91.00 219 ARG A CA 1
ATOM 1700 C C . ARG A 1 219 ? 0.030 -4.659 -11.726 1.00 91.00 219 ARG A C 1
ATOM 1702 O O . ARG A 1 219 ? -0.770 -3.950 -12.331 1.00 91.00 219 ARG A O 1
ATOM 1709 N N . ILE A 1 220 ? 0.004 -4.808 -10.403 1.00 90.06 220 ILE A N 1
ATOM 1710 C CA . ILE A 1 220 ? -0.817 -3.969 -9.520 1.00 90.06 220 ILE A CA 1
ATOM 1711 C C . ILE A 1 220 ? -0.294 -2.535 -9.620 1.00 90.06 220 ILE A C 1
ATOM 1713 O O . ILE A 1 220 ? -1.024 -1.644 -10.036 1.00 90.06 220 ILE A O 1
ATOM 1717 N N . PHE A 1 221 ? 1.001 -2.347 -9.379 1.00 89.06 221 PHE A N 1
ATOM 1718 C CA . PHE A 1 221 ? 1.651 -1.039 -9.370 1.00 89.06 221 PHE A CA 1
ATOM 1719 C C . PHE A 1 221 ? 1.769 -0.424 -10.760 1.00 89.06 221 PHE A C 1
ATOM 1721 O O . PHE A 1 221 ? 1.527 0.765 -10.905 1.00 89.06 221 PHE A O 1
ATOM 1728 N N . SER A 1 222 ? 1.985 -1.226 -11.805 1.00 89.44 222 SER A N 1
ATOM 1729 C CA . SER A 1 222 ? 1.886 -0.754 -13.194 1.00 89.44 222 SER A CA 1
ATOM 1730 C C . SER A 1 222 ? 0.536 -0.087 -13.494 1.00 89.44 222 SER A C 1
ATOM 1732 O O . SER A 1 222 ? 0.510 0.914 -14.202 1.00 89.44 222 SER A O 1
ATOM 1734 N N . ARG A 1 223 ? -0.587 -0.593 -12.956 1.00 87.31 223 ARG A N 1
ATOM 1735 C CA . ARG A 1 223 ? -1.902 0.054 -13.149 1.00 87.31 223 ARG A CA 1
ATOM 1736 C C . ARG A 1 223 ? -1.996 1.388 -12.416 1.00 87.31 223 ARG A C 1
ATOM 1738 O O . ARG A 1 223 ? -2.637 2.293 -12.932 1.00 87.31 223 ARG A O 1
ATOM 1745 N N . ILE A 1 224 ? -1.374 1.491 -11.245 1.00 86.44 224 ILE A N 1
ATOM 1746 C CA . ILE A 1 224 ? -1.346 2.712 -10.431 1.00 86.44 224 ILE A CA 1
ATOM 1747 C C . ILE A 1 224 ? -0.477 3.775 -11.119 1.00 86.44 224 ILE A C 1
ATOM 1749 O O . ILE A 1 224 ? -0.900 4.918 -11.263 1.00 86.44 224 ILE A O 1
ATOM 1753 N N . ILE A 1 225 ? 0.688 3.382 -11.644 1.00 86.56 225 ILE A N 1
ATOM 1754 C CA . ILE A 1 225 ? 1.565 4.235 -12.462 1.00 86.56 225 ILE A CA 1
ATOM 1755 C C . ILE A 1 225 ? 0.824 4.723 -13.718 1.00 86.56 225 ILE A C 1
ATOM 1757 O O . ILE A 1 225 ? 0.770 5.924 -13.978 1.00 86.56 225 ILE A O 1
ATOM 1761 N N . ASP A 1 226 ? 0.195 3.813 -14.472 1.00 85.75 226 ASP A N 1
ATOM 1762 C CA . ASP A 1 226 ? -0.576 4.139 -15.686 1.00 85.75 226 ASP A CA 1
ATOM 1763 C C . ASP A 1 226 ? -1.825 5.000 -15.388 1.00 85.75 226 ASP A C 1
ATOM 1765 O O . ASP A 1 226 ? -2.396 5.615 -16.293 1.00 85.75 226 ASP A O 1
ATOM 1769 N N . ALA A 1 227 ? -2.296 5.027 -14.138 1.00 81.94 227 ALA A N 1
ATOM 1770 C CA . ALA A 1 227 ? -3.398 5.883 -13.716 1.00 81.94 227 ALA A CA 1
ATOM 1771 C C . ALA A 1 227 ? -2.955 7.330 -13.462 1.00 81.94 227 ALA A C 1
ATOM 1773 O O . ALA A 1 227 ? -3.789 8.228 -13.568 1.00 81.94 227 ALA A O 1
ATOM 1774 N N . LYS A 1 228 ? -1.666 7.564 -13.172 1.00 79.56 228 LYS A N 1
ATOM 1775 C CA . LYS A 1 228 ? -1.156 8.885 -12.786 1.00 79.56 228 LYS A CA 1
ATOM 1776 C C . LYS A 1 228 ? -1.221 9.920 -13.907 1.00 79.56 228 LYS A C 1
ATOM 1778 O O . LYS A 1 228 ? -1.541 11.067 -13.626 1.00 79.56 228 LYS A O 1
ATOM 1783 N N . SER A 1 229 ? -0.950 9.526 -15.153 1.00 72.12 229 SER A N 1
ATOM 1784 C CA . SER A 1 229 ? -0.991 10.433 -16.306 1.00 72.12 229 SER A CA 1
ATOM 1785 C C . SER A 1 229 ? -2.033 9.973 -17.335 1.00 72.12 229 SER A C 1
ATOM 1787 O O . SER A 1 229 ? -2.115 8.784 -17.666 1.00 72.12 229 SER A O 1
ATOM 1789 N N . PRO A 1 230 ? -2.836 10.889 -17.908 1.00 60.72 230 PRO A N 1
ATOM 1790 C CA . PRO A 1 230 ? -3.818 10.558 -18.937 1.00 60.72 230 PRO A CA 1
ATOM 1791 C C . PRO A 1 230 ? -3.177 9.969 -20.203 1.00 60.72 230 PRO A C 1
ATOM 1793 O O . PRO A 1 230 ? -3.829 9.190 -20.905 1.00 60.72 230 PRO A O 1
ATOM 1796 N N . PHE A 1 231 ? -1.903 10.278 -20.466 1.00 57.84 231 PHE A N 1
ATOM 1797 C CA . PHE A 1 231 ? -1.153 9.800 -21.630 1.00 57.84 231 PHE A CA 1
ATOM 1798 C C . PHE A 1 231 ? -0.605 8.374 -21.464 1.00 57.84 231 PHE A C 1
ATOM 1800 O O . PHE A 1 231 ? -0.241 7.741 -22.455 1.00 57.84 231 PHE A O 1
ATOM 1807 N N . THR A 1 232 ? -0.574 7.831 -20.240 1.00 59.09 232 THR A N 1
ATOM 1808 C CA . THR A 1 232 ? 0.062 6.539 -19.932 1.00 59.09 232 THR A CA 1
ATOM 1809 C C . THR A 1 232 ? -0.918 5.385 -19.738 1.00 59.09 232 THR A C 1
ATOM 1811 O O . THR A 1 232 ? -0.495 4.296 -19.372 1.00 59.09 232 THR A O 1
ATOM 1814 N N . GLY A 1 233 ? -2.210 5.544 -20.056 1.00 56.41 233 GLY A N 1
ATOM 1815 C CA . GLY A 1 233 ? -3.294 4.610 -19.691 1.00 56.41 233 GLY A CA 1
ATOM 1816 C C . GLY A 1 233 ? -3.234 3.146 -20.171 1.00 56.41 233 GLY A C 1
ATOM 1817 O O . GLY A 1 233 ? -4.199 2.407 -19.987 1.00 56.41 233 GLY A O 1
ATOM 1818 N N . SER A 1 234 ? -2.140 2.719 -20.790 1.00 63.28 234 SER A N 1
ATOM 1819 C CA . SER A 1 234 ? -1.752 1.315 -20.988 1.00 63.28 234 SER A CA 1
ATOM 1820 C C . SER A 1 234 ? -0.250 1.172 -21.288 1.00 63.28 234 SER A C 1
ATOM 1822 O O . SER A 1 234 ? 0.183 0.161 -21.845 1.00 63.28 234 SER A O 1
ATOM 1824 N N . HIS A 1 235 ? 0.539 2.200 -20.966 1.00 75.88 235 HIS A N 1
ATOM 1825 C CA . HIS A 1 235 ? 1.912 2.386 -21.419 1.00 75.88 235 HIS A CA 1
ATOM 1826 C C . HIS A 1 235 ? 2.825 1.302 -20.865 1.00 75.88 235 HIS A C 1
ATOM 1828 O O . HIS A 1 235 ? 3.431 0.555 -21.636 1.00 75.88 235 HIS A O 1
ATOM 1834 N N . SER A 1 236 ? 2.837 1.146 -19.542 1.00 79.25 236 SER A N 1
ATOM 1835 C CA . SER A 1 236 ? 3.698 0.170 -18.873 1.00 79.25 236 SER A CA 1
ATOM 1836 C C . SER A 1 236 ? 3.346 -1.253 -19.313 1.00 79.25 236 SER A C 1
ATOM 1838 O O . SER A 1 236 ? 4.223 -2.060 -19.623 1.00 79.25 236 SER A O 1
ATOM 1840 N N . ARG A 1 237 ? 2.043 -1.551 -19.458 1.00 78.62 237 ARG A N 1
ATOM 1841 C CA . ARG A 1 237 ? 1.579 -2.850 -19.972 1.00 78.62 237 ARG A CA 1
ATOM 1842 C C . ARG A 1 237 ? 2.034 -3.098 -21.410 1.00 78.62 237 ARG A C 1
ATOM 1844 O O . ARG A 1 237 ? 2.496 -4.194 -21.706 1.00 78.62 237 ARG A O 1
ATOM 1851 N N . GLY A 1 238 ? 1.899 -2.111 -22.293 1.00 86.31 238 GLY A N 1
ATOM 1852 C CA . GLY A 1 238 ? 2.321 -2.219 -23.689 1.00 86.31 238 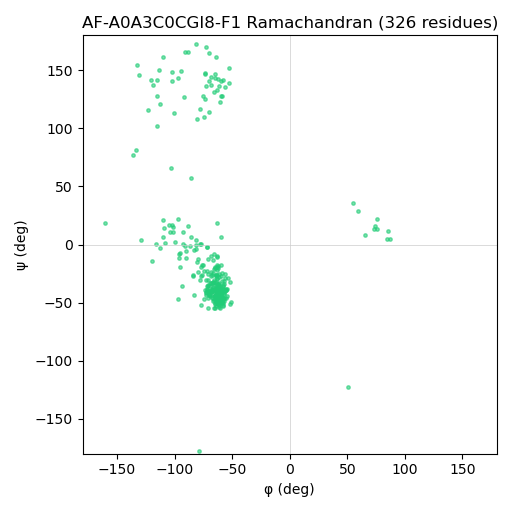GLY A CA 1
ATOM 1853 C C . GLY A 1 238 ? 3.827 -2.447 -23.824 1.00 86.31 238 GLY A C 1
ATOM 1854 O O . GLY A 1 238 ? 4.246 -3.315 -24.588 1.00 86.31 238 GLY A O 1
ATOM 1855 N N . ILE A 1 239 ? 4.635 -1.731 -23.035 1.00 91.19 239 ILE A N 1
ATOM 1856 C CA . ILE A 1 239 ? 6.090 -1.925 -22.979 1.00 91.19 239 ILE A CA 1
ATOM 1857 C C . ILE A 1 239 ? 6.421 -3.338 -22.491 1.00 91.19 239 ILE A C 1
ATOM 1859 O O . ILE A 1 239 ? 7.176 -4.045 -23.147 1.00 91.19 239 ILE A O 1
ATOM 1863 N N . SER A 1 240 ? 5.814 -3.790 -21.395 1.00 92.56 240 SER A N 1
ATOM 1864 C CA . SER A 1 240 ? 6.039 -5.120 -20.809 1.00 92.56 240 SER A CA 1
ATOM 1865 C C . SER A 1 240 ? 5.672 -6.286 -21.739 1.00 92.56 240 SER A C 1
ATOM 1867 O O . SER A 1 240 ? 6.311 -7.343 -21.709 1.00 92.56 240 SER A O 1
ATOM 1869 N N . GLU A 1 241 ? 4.650 -6.134 -22.588 1.00 93.12 241 GLU A N 1
ATOM 1870 C CA . GLU A 1 241 ? 4.345 -7.128 -23.627 1.00 93.12 241 GLU A CA 1
ATOM 1871 C C . GLU A 1 241 ? 5.404 -7.123 -24.742 1.00 93.12 241 GLU A C 1
ATOM 1873 O O . GLU A 1 241 ? 5.931 -8.188 -25.063 1.00 93.12 241 GLU A O 1
ATOM 1878 N N . ARG A 1 242 ? 5.809 -5.944 -25.240 1.00 95.75 242 ARG A N 1
ATOM 1879 C CA . ARG A 1 242 ? 6.866 -5.812 -26.263 1.00 95.75 242 ARG A CA 1
ATOM 1880 C C . ARG A 1 242 ? 8.224 -6.314 -25.782 1.00 95.75 242 ARG A C 1
ATOM 1882 O O . ARG A 1 242 ? 8.910 -7.007 -26.522 1.00 95.75 242 ARG A O 1
ATOM 1889 N N . VAL A 1 243 ? 8.598 -6.026 -24.535 1.00 96.00 243 VAL A N 1
ATOM 1890 C CA . VAL A 1 243 ? 9.806 -6.587 -23.907 1.00 96.00 243 VAL A CA 1
ATOM 1891 C C . VAL A 1 243 ? 9.748 -8.110 -23.938 1.00 96.00 243 VAL A C 1
ATOM 1893 O O . VAL A 1 243 ? 10.728 -8.746 -24.301 1.00 96.00 243 VAL A O 1
ATOM 1896 N N . GLY A 1 244 ? 8.588 -8.707 -23.655 1.00 96.31 244 GLY A N 1
ATOM 1897 C CA . GLY A 1 244 ? 8.411 -10.153 -23.778 1.00 96.31 244 GLY A CA 1
ATOM 1898 C C . GLY A 1 244 ? 8.626 -10.674 -25.205 1.00 96.31 244 GLY A C 1
ATOM 1899 O O . GLY A 1 244 ? 9.248 -11.718 -25.386 1.00 96.31 244 GLY A O 1
ATOM 1900 N N . GLU A 1 245 ? 8.132 -9.975 -26.223 1.00 97.56 245 GLU A N 1
ATOM 1901 C CA . GLU A 1 245 ? 8.369 -10.337 -27.630 1.00 97.56 245 GLU A CA 1
ATOM 1902 C C . GLU A 1 245 ? 9.857 -10.248 -27.996 1.00 97.56 245 GLU A C 1
ATOM 1904 O O . GLU A 1 245 ? 10.392 -11.179 -28.596 1.00 97.56 245 GLU A O 1
ATOM 1909 N N . ILE A 1 246 ? 10.542 -9.189 -27.555 1.00 96.88 246 ILE A N 1
ATOM 1910 C CA . ILE A 1 246 ? 11.984 -8.991 -27.755 1.00 96.88 246 ILE A CA 1
ATOM 1911 C C . ILE A 1 246 ? 12.788 -10.102 -27.070 1.00 96.88 246 ILE A C 1
ATOM 1913 O O . ILE A 1 246 ? 13.636 -10.722 -27.706 1.00 96.88 246 ILE A O 1
ATOM 1917 N N . CYS A 1 247 ? 12.498 -10.411 -25.802 1.00 97.31 247 CYS A N 1
ATOM 1918 C CA . CYS A 1 247 ? 13.174 -11.489 -25.077 1.00 97.31 247 CYS A CA 1
ATOM 1919 C C . CYS A 1 247 ? 13.025 -12.840 -25.790 1.00 97.31 247 CYS A C 1
ATOM 1921 O O . CYS A 1 247 ? 13.978 -13.609 -25.835 1.00 97.31 247 CYS A O 1
ATOM 1923 N N . ARG A 1 248 ? 11.847 -13.127 -26.365 1.00 96.31 248 ARG A N 1
ATOM 1924 C CA . ARG A 1 248 ? 11.624 -14.356 -27.144 1.00 96.31 248 ARG A CA 1
ATOM 1925 C C . ARG A 1 248 ? 12.411 -14.366 -28.446 1.00 96.31 248 ARG A C 1
ATOM 1927 O O . ARG A 1 248 ? 12.950 -15.404 -28.798 1.00 96.31 248 ARG A O 1
ATOM 1934 N N . TYR A 1 249 ? 12.470 -13.235 -29.145 1.00 97.88 249 TYR A N 1
ATOM 1935 C CA . TYR A 1 249 ? 13.234 -13.107 -30.385 1.00 97.88 249 TYR A CA 1
ATOM 1936 C C . TYR A 1 249 ? 14.731 -13.371 -30.170 1.00 97.88 249 TYR A C 1
ATOM 1938 O O . TYR A 1 249 ? 15.355 -14.038 -30.985 1.00 97.88 249 TYR A O 1
ATOM 1946 N N . TYR A 1 250 ? 15.292 -12.885 -29.059 1.00 97.44 250 TYR A N 1
ATOM 1947 C CA . TYR A 1 250 ? 16.686 -13.131 -28.673 1.00 97.44 250 TYR A CA 1
ATOM 1948 C C . TYR A 1 250 ? 16.901 -14.439 -27.894 1.00 97.44 250 TYR A C 1
ATOM 1950 O O . TYR A 1 250 ? 18.006 -14.674 -27.413 1.00 97.44 250 TYR A O 1
ATOM 1958 N N . GLU A 1 251 ? 15.865 -15.273 -27.754 1.00 97.56 251 GLU A N 1
ATOM 1959 C CA . GLU A 1 251 ? 15.925 -16.572 -27.068 1.00 97.56 251 GLU A CA 1
ATOM 1960 C C . GLU A 1 251 ? 16.451 -16.491 -25.620 1.00 97.56 251 GLU A C 1
ATOM 1962 O O . GLU A 1 251 ? 17.147 -17.383 -25.134 1.00 97.56 251 GLU A O 1
ATOM 1967 N N . PHE A 1 252 ? 16.110 -15.416 -24.901 1.00 97.56 252 PHE A N 1
ATOM 1968 C CA . PHE A 1 252 ? 16.459 -15.285 -23.486 1.00 97.56 252 PHE A CA 1
ATOM 1969 C C . PHE A 1 252 ? 15.763 -16.349 -22.633 1.00 97.56 252 PHE A C 1
ATOM 1971 O O . PHE A 1 252 ? 14.622 -16.739 -22.893 1.00 97.56 252 PHE A O 1
ATOM 1978 N N . ASP A 1 253 ? 16.448 -16.785 -21.574 1.00 96.88 253 ASP A N 1
ATOM 1979 C CA . ASP A 1 253 ? 15.928 -17.785 -20.647 1.00 96.88 253 ASP A CA 1
ATOM 1980 C C . ASP A 1 253 ? 14.677 -17.293 -19.890 1.00 96.88 253 ASP A C 1
ATOM 1982 O O . ASP A 1 253 ? 14.412 -16.094 -19.775 1.00 96.88 253 ASP A O 1
ATOM 1986 N N . GLU A 1 254 ? 13.906 -18.228 -19.325 1.00 94.94 254 GLU A N 1
ATOM 1987 C CA . GLU A 1 254 ? 12.662 -17.922 -18.603 1.00 94.94 254 GLU A CA 1
ATOM 1988 C C . GLU A 1 254 ? 12.861 -16.953 -17.427 1.00 94.94 254 GLU A C 1
ATOM 1990 O O . GLU A 1 254 ? 12.010 -16.091 -17.192 1.00 94.94 254 GLU A O 1
ATOM 1995 N N . LYS A 1 255 ? 13.965 -17.060 -16.676 1.00 95.06 255 LYS A N 1
ATOM 1996 C CA . LYS A 1 255 ? 14.232 -16.163 -15.544 1.00 95.06 255 LYS A CA 1
ATOM 1997 C C . LYS A 1 255 ? 14.403 -14.736 -16.068 1.00 95.06 255 LYS A C 1
ATOM 1999 O O . LYS A 1 255 ? 13.681 -13.842 -15.622 1.00 95.06 255 LYS A O 1
ATOM 2004 N N . THR A 1 256 ? 15.287 -14.543 -17.043 1.00 96.62 256 THR A N 1
ATOM 2005 C CA . THR A 1 256 ? 15.556 -13.248 -17.681 1.00 96.62 256 THR A CA 1
ATOM 2006 C C . THR A 1 256 ? 14.289 -12.677 -18.323 1.00 96.62 256 THR A C 1
ATOM 2008 O O . THR A 1 256 ? 13.937 -11.523 -18.074 1.00 96.62 256 THR A O 1
ATOM 2011 N N . TYR A 1 257 ? 13.532 -13.504 -19.052 1.00 97.06 257 TYR A N 1
ATOM 2012 C CA . TYR A 1 257 ? 12.255 -13.138 -19.665 1.00 97.06 257 TYR A CA 1
ATOM 2013 C C . TYR A 1 257 ? 11.283 -12.517 -18.657 1.00 97.06 257 TYR A C 1
ATOM 2015 O O . TYR A 1 257 ? 10.726 -11.443 -18.897 1.00 97.06 257 TYR A O 1
ATOM 2023 N N . TRP A 1 258 ? 11.057 -13.164 -17.510 1.00 96.81 258 TRP A N 1
ATOM 2024 C CA . TRP A 1 258 ? 10.118 -12.628 -16.527 1.00 96.81 258 TRP A CA 1
ATOM 2025 C C . TRP A 1 258 ? 10.673 -11.410 -15.794 1.00 96.81 258 TRP A C 1
ATOM 2027 O O . TRP A 1 258 ? 9.920 -10.465 -15.558 1.00 96.81 258 TRP A O 1
ATOM 2037 N N . MET A 1 259 ? 11.964 -11.404 -15.461 1.00 96.88 259 MET A N 1
ATOM 2038 C CA . MET A 1 259 ? 12.595 -10.286 -14.762 1.00 96.88 259 MET A CA 1
ATOM 2039 C C . MET A 1 259 ? 12.593 -9.006 -15.601 1.00 96.88 259 MET A C 1
ATOM 2041 O O . MET A 1 259 ? 12.228 -7.956 -15.078 1.00 96.88 259 MET A O 1
ATOM 2045 N N . MET A 1 260 ? 12.885 -9.081 -16.905 1.00 97.00 260 MET A N 1
ATOM 2046 C CA . MET A 1 260 ? 12.826 -7.909 -17.791 1.00 97.00 260 MET A CA 1
ATOM 2047 C C . MET A 1 260 ? 11.404 -7.354 -17.900 1.00 97.00 260 MET A C 1
ATOM 2049 O O . MET A 1 260 ? 11.204 -6.142 -17.932 1.00 97.00 260 MET A O 1
ATOM 2053 N N . ARG A 1 261 ? 10.387 -8.222 -17.891 1.00 97.19 261 ARG A N 1
ATOM 2054 C CA . ARG A 1 261 ? 8.982 -7.789 -17.905 1.00 97.19 261 ARG A CA 1
ATOM 2055 C C . ARG A 1 261 ? 8.540 -7.171 -16.581 1.00 97.19 261 ARG A C 1
ATOM 2057 O O . ARG A 1 261 ? 7.759 -6.227 -16.598 1.00 97.19 261 ARG A O 1
ATOM 2064 N N . ILE A 1 262 ? 9.037 -7.673 -15.449 1.00 95.94 262 ILE A N 1
ATOM 2065 C CA . ILE A 1 262 ? 8.822 -7.041 -14.138 1.00 95.94 262 ILE A CA 1
ATOM 2066 C C . ILE A 1 262 ? 9.499 -5.666 -14.105 1.00 95.94 262 ILE A C 1
ATOM 2068 O O . ILE A 1 262 ? 8.877 -4.700 -13.671 1.00 95.94 262 ILE A O 1
ATOM 2072 N N . ALA A 1 263 ? 10.732 -5.556 -14.609 1.00 96.94 263 ALA A N 1
ATOM 2073 C CA . ALA A 1 263 ? 11.432 -4.279 -14.717 1.00 96.94 263 ALA A CA 1
ATOM 2074 C C . ALA A 1 263 ? 10.657 -3.292 -15.601 1.00 96.94 263 ALA A C 1
ATOM 2076 O O . ALA A 1 263 ? 10.447 -2.153 -15.202 1.00 96.94 263 ALA A O 1
ATOM 2077 N N . ALA A 1 264 ? 10.134 -3.744 -16.744 1.00 95.50 264 ALA A N 1
ATOM 2078 C CA . ALA A 1 264 ? 9.277 -2.939 -17.611 1.00 95.50 264 ALA A CA 1
ATOM 2079 C C . ALA A 1 264 ? 7.971 -2.491 -16.928 1.00 95.50 264 ALA A C 1
ATOM 2081 O O . ALA A 1 264 ? 7.560 -1.346 -17.098 1.00 95.50 264 ALA A O 1
ATOM 2082 N N . ASP A 1 265 ? 7.327 -3.348 -16.128 1.00 93.81 265 ASP A N 1
ATOM 2083 C CA . ASP A 1 265 ? 6.127 -2.970 -15.366 1.00 93.81 265 ASP A CA 1
ATOM 2084 C C . ASP A 1 265 ? 6.418 -1.861 -14.329 1.00 93.81 265 ASP A C 1
ATOM 2086 O O . ASP A 1 265 ? 5.515 -1.098 -13.990 1.00 93.81 265 ASP A O 1
ATOM 2090 N N . LEU A 1 266 ? 7.653 -1.789 -13.811 1.00 93.62 266 LEU A N 1
ATOM 2091 C CA . LEU A 1 266 ? 8.047 -0.941 -12.676 1.00 93.62 266 LEU A CA 1
ATOM 2092 C C . LEU A 1 266 ? 9.012 0.202 -13.035 1.00 93.62 266 LEU A C 1
ATOM 2094 O O . LEU A 1 266 ? 9.354 0.988 -12.156 1.00 93.62 266 LEU A O 1
ATOM 2098 N N . HIS A 1 267 ? 9.459 0.320 -14.288 1.00 94.38 267 HIS A N 1
ATOM 2099 C CA . HIS A 1 267 ? 10.486 1.293 -14.696 1.00 94.38 267 HIS A CA 1
ATOM 2100 C C . HIS A 1 267 ? 10.116 2.743 -14.331 1.00 94.38 267 HIS A C 1
ATOM 2102 O O . HIS A 1 267 ? 10.935 3.516 -13.831 1.00 94.38 267 HIS A O 1
ATOM 2108 N N . ASP A 1 268 ? 8.832 3.057 -14.470 1.00 92.31 268 ASP A N 1
ATOM 2109 C CA . ASP A 1 268 ? 8.235 4.361 -14.210 1.00 92.31 268 ASP A CA 1
ATOM 2110 C C . ASP A 1 268 ? 7.684 4.525 -12.785 1.00 92.31 268 ASP A C 1
ATOM 2112 O O . ASP A 1 268 ? 6.993 5.502 -12.500 1.00 92.31 268 ASP A O 1
ATOM 2116 N N . LEU A 1 269 ? 7.975 3.604 -11.860 1.00 91.44 269 LEU A N 1
ATOM 2117 C CA . LEU A 1 269 ? 7.424 3.633 -10.500 1.00 91.44 269 LEU A CA 1
ATOM 2118 C C . LEU A 1 269 ? 7.695 4.956 -9.772 1.00 91.44 269 LEU A C 1
ATOM 2120 O O . LEU A 1 269 ? 6.814 5.496 -9.105 1.00 91.44 269 LEU A O 1
ATOM 2124 N N . GLY A 1 270 ? 8.881 5.533 -9.955 1.00 90.50 270 GLY A N 1
ATOM 2125 C CA . GLY A 1 270 ? 9.235 6.825 -9.382 1.00 90.50 270 GLY A CA 1
ATOM 2126 C C . GLY A 1 270 ? 8.454 8.015 -9.944 1.00 90.50 270 GLY A C 1
ATOM 2127 O O . GLY A 1 270 ? 8.482 9.079 -9.328 1.00 90.50 270 GLY A O 1
ATOM 2128 N N . LYS A 1 271 ? 7.718 7.873 -11.061 1.00 88.94 271 LYS A N 1
ATOM 2129 C CA . LYS A 1 271 ? 6.836 8.944 -11.560 1.00 88.94 271 LYS A CA 1
ATOM 2130 C C . LYS A 1 271 ? 5.720 9.247 -10.569 1.00 88.94 271 LYS A C 1
ATOM 2132 O O . LYS A 1 271 ? 5.216 10.363 -10.567 1.00 88.94 271 LYS A O 1
ATOM 2137 N N . LEU A 1 272 ? 5.384 8.308 -9.677 1.00 87.06 272 LEU A N 1
ATOM 2138 C CA . LEU A 1 272 ? 4.452 8.549 -8.575 1.00 87.06 272 LEU A CA 1
ATOM 2139 C C . LEU A 1 272 ? 4.909 9.684 -7.643 1.00 87.06 272 LEU A C 1
ATOM 2141 O O . LEU A 1 272 ? 4.053 10.343 -7.065 1.00 87.06 272 LEU A O 1
ATOM 2145 N N . ALA A 1 273 ? 6.210 9.984 -7.576 1.00 85.38 273 ALA A N 1
ATOM 2146 C CA . ALA A 1 273 ? 6.767 11.104 -6.812 1.00 85.38 273 ALA A CA 1
ATOM 2147 C C . ALA A 1 273 ? 6.887 12.424 -7.596 1.00 85.38 273 ALA A C 1
ATOM 2149 O O . ALA A 1 273 ? 7.263 13.445 -7.018 1.00 85.38 273 ALA A O 1
ATOM 2150 N N . VAL A 1 274 ? 6.591 12.427 -8.900 1.00 87.50 274 VAL A N 1
ATOM 2151 C CA . VAL A 1 274 ? 6.651 13.627 -9.744 1.00 87.50 274 VAL A CA 1
ATOM 2152 C C . VAL A 1 274 ? 5.273 14.303 -9.765 1.00 87.50 274 VAL A C 1
ATOM 2154 O O . VAL A 1 274 ? 4.302 13.633 -10.121 1.00 87.50 274 VAL A O 1
ATOM 2157 N N . PRO A 1 275 ? 5.165 15.610 -9.455 1.00 86.12 275 PRO A N 1
ATOM 2158 C CA . PRO A 1 275 ? 3.882 16.308 -9.452 1.00 86.12 275 PRO A CA 1
ATOM 2159 C C . PRO A 1 275 ? 3.194 16.332 -10.820 1.00 86.12 275 PRO A C 1
ATOM 2161 O O . PRO A 1 275 ? 3.827 16.677 -11.822 1.00 86.12 275 PRO A O 1
ATOM 2164 N N . ASN A 1 276 ? 1.880 16.085 -10.866 1.00 81.88 276 ASN A N 1
ATOM 2165 C CA . ASN A 1 276 ? 1.101 16.114 -12.119 1.00 81.88 276 ASN A CA 1
ATOM 2166 C C . ASN A 1 276 ? 1.173 17.462 -12.858 1.00 81.88 276 ASN A C 1
ATOM 2168 O O . ASN A 1 276 ? 1.246 17.492 -14.084 1.00 81.88 276 ASN A O 1
ATOM 2172 N N . GLY A 1 277 ? 1.239 18.583 -12.127 1.00 82.50 277 GLY A N 1
ATOM 2173 C CA . GLY A 1 277 ? 1.412 19.916 -12.723 1.00 82.50 277 GLY A CA 1
ATOM 2174 C C . GLY A 1 277 ? 2.730 20.098 -13.492 1.00 82.50 277 GLY A C 1
ATOM 2175 O O . GLY A 1 277 ? 2.837 21.010 -14.308 1.00 82.50 277 GLY A O 1
ATOM 2176 N N . ILE A 1 278 ? 3.716 19.229 -13.247 1.00 87.38 278 ILE A N 1
ATOM 2177 C CA . ILE A 1 278 ? 4.972 19.145 -13.999 1.00 87.38 278 ILE A CA 1
ATOM 2178 C C . ILE A 1 278 ? 4.880 18.042 -15.058 1.00 87.38 278 ILE A C 1
ATOM 2180 O O . ILE A 1 278 ? 5.239 18.278 -16.209 1.00 87.38 278 ILE A O 1
ATOM 2184 N N . LEU A 1 279 ? 4.394 16.855 -14.679 1.00 85.50 279 LEU A N 1
ATOM 2185 C CA . LEU A 1 279 ? 4.356 15.671 -15.541 1.00 85.50 279 LEU A CA 1
ATOM 2186 C C . LEU A 1 279 ? 3.481 15.869 -16.791 1.00 85.50 279 LEU A C 1
ATOM 2188 O O . LEU A 1 279 ? 3.903 15.501 -17.883 1.00 85.50 279 LEU A O 1
ATOM 2192 N N . ASP A 1 280 ? 2.308 16.491 -16.637 1.00 84.25 280 ASP A N 1
ATOM 2193 C CA . ASP A 1 280 ? 1.326 16.702 -17.711 1.00 84.25 280 ASP A CA 1
ATOM 2194 C C . ASP A 1 280 ? 1.302 18.157 -18.218 1.00 84.25 280 ASP A C 1
ATOM 2196 O O . ASP A 1 280 ? 0.346 18.594 -18.867 1.00 84.25 280 ASP A O 1
ATOM 2200 N N . LYS A 1 281 ? 2.342 18.947 -17.915 1.00 85.19 281 LYS A N 1
ATOM 2201 C CA . LYS A 1 281 ? 2.400 20.362 -18.298 1.00 85.19 281 LYS A CA 1
ATOM 2202 C C . LYS A 1 281 ? 2.331 20.507 -19.831 1.00 85.19 281 LYS A C 1
ATOM 2204 O O . LYS A 1 281 ? 3.214 20.005 -20.523 1.00 85.19 281 LYS A O 1
ATOM 2209 N N . PRO A 1 282 ? 1.350 21.249 -20.390 1.00 84.56 282 PRO A N 1
ATOM 2210 C CA . PRO A 1 282 ? 1.205 21.388 -21.844 1.00 84.56 282 PRO A CA 1
ATOM 2211 C C . PRO A 1 282 ? 2.255 22.321 -22.468 1.00 84.56 282 PRO A C 1
ATOM 2213 O O . PRO A 1 282 ? 2.524 22.261 -23.666 1.00 84.56 282 PRO A O 1
ATOM 2216 N N . ALA A 1 283 ? 2.835 23.216 -21.665 1.00 90.44 283 ALA A N 1
ATOM 2217 C CA . ALA A 1 283 ? 3.889 24.131 -22.086 1.00 90.44 283 ALA A CA 1
ATOM 2218 C C . ALA A 1 283 ? 5.280 23.503 -21.921 1.00 90.44 283 ALA A C 1
ATOM 2220 O O . ALA A 1 283 ? 5.461 22.527 -21.197 1.00 90.44 283 ALA A O 1
ATOM 2221 N N . LYS A 1 284 ? 6.295 24.117 -22.545 1.00 91.31 284 LYS A N 1
ATOM 2222 C CA . LYS A 1 284 ? 7.690 23.694 -22.360 1.00 91.31 284 LYS A CA 1
ATOM 2223 C C . LYS A 1 284 ? 8.071 23.710 -20.878 1.00 91.31 284 LYS A C 1
ATOM 2225 O O . LYS A 1 284 ? 7.798 24.678 -20.165 1.00 91.31 284 LYS A O 1
ATOM 2230 N N . LEU A 1 285 ? 8.742 22.645 -20.457 1.00 92.81 285 LEU A N 1
ATOM 2231 C CA . LEU A 1 285 ? 9.311 22.532 -19.123 1.00 92.81 285 LEU A CA 1
ATOM 2232 C C . LEU A 1 285 ? 10.498 23.483 -18.979 1.00 92.81 285 LEU A C 1
ATOM 2234 O O . LEU A 1 285 ? 11.325 23.632 -19.883 1.00 92.81 285 LEU A O 1
ATOM 2238 N N . THR A 1 286 ? 10.602 24.105 -17.814 1.00 96.00 286 THR A N 1
ATOM 2239 C CA . THR A 1 286 ? 11.832 24.760 -17.377 1.00 96.00 286 THR A CA 1
ATOM 2240 C C . THR A 1 286 ? 12.901 23.711 -17.068 1.00 96.00 286 THR A C 1
ATOM 2242 O O . THR A 1 286 ? 12.611 22.531 -16.865 1.00 96.00 286 THR A O 1
ATOM 2245 N N . ARG A 1 287 ? 14.162 24.141 -16.962 1.00 94.38 287 ARG A N 1
ATOM 2246 C CA . ARG A 1 287 ? 15.262 23.253 -16.556 1.00 94.38 287 ARG A CA 1
ATOM 2247 C C . ARG A 1 287 ? 15.003 22.585 -15.198 1.00 94.38 287 ARG A C 1
ATOM 2249 O O . ARG A 1 287 ? 15.320 21.414 -15.040 1.00 94.38 287 ARG A O 1
ATOM 2256 N N . GLN A 1 288 ? 14.431 23.317 -14.240 1.00 93.56 288 GLN A N 1
ATOM 2257 C CA . GLN A 1 288 ? 14.112 22.787 -12.910 1.00 93.56 288 GLN A CA 1
ATOM 2258 C C . GLN A 1 288 ? 12.998 21.739 -12.975 1.00 93.56 288 GLN A C 1
ATOM 2260 O O . GLN A 1 288 ? 13.155 20.657 -12.425 1.00 93.56 288 GLN A O 1
ATOM 2265 N N . GLU A 1 289 ? 11.920 22.021 -13.707 1.00 93.75 289 GLU A N 1
ATOM 2266 C CA . GLU A 1 289 ? 10.826 21.065 -13.920 1.00 93.75 289 GLU A CA 1
ATOM 2267 C C . GLU A 1 289 ? 11.317 19.792 -14.621 1.00 93.75 289 GLU A C 1
ATOM 2269 O O . GLU A 1 289 ? 10.954 18.685 -14.232 1.00 93.75 289 GLU A O 1
ATOM 2274 N N . PHE A 1 290 ? 12.205 19.934 -15.608 1.00 91.06 290 PHE A N 1
ATOM 2275 C CA . PHE A 1 290 ? 12.821 18.792 -16.275 1.00 91.06 290 PHE A CA 1
ATOM 2276 C C . PHE A 1 290 ? 13.684 17.957 -15.317 1.00 91.06 290 PHE A C 1
ATOM 2278 O O . PHE A 1 290 ? 13.563 16.735 -15.307 1.00 91.06 290 PHE A O 1
ATOM 2285 N N . MET A 1 291 ? 14.486 18.593 -14.455 1.00 91.62 291 MET A N 1
ATOM 2286 C CA . MET A 1 291 ? 15.236 17.896 -13.399 1.00 91.62 291 MET A CA 1
ATOM 2287 C C . MET A 1 291 ? 14.309 17.156 -12.425 1.00 91.62 291 MET A C 1
ATOM 2289 O O . MET A 1 291 ? 14.629 16.049 -11.997 1.00 91.62 291 MET A O 1
ATOM 2293 N N . THR A 1 292 ? 13.142 17.724 -12.100 1.00 92.00 292 THR A N 1
ATOM 2294 C CA . THR A 1 292 ? 12.129 17.029 -11.294 1.00 92.00 292 THR A CA 1
ATOM 2295 C C . THR A 1 292 ? 11.633 15.773 -12.002 1.00 92.00 292 THR A C 1
ATOM 2297 O O . THR A 1 292 ? 11.571 14.723 -11.371 1.00 92.00 292 THR A O 1
ATOM 2300 N N . ILE A 1 293 ? 11.360 15.817 -13.308 1.00 90.38 293 ILE A N 1
ATOM 2301 C CA . ILE A 1 293 ? 11.009 14.600 -14.058 1.00 90.38 293 ILE A CA 1
ATOM 2302 C C . ILE A 1 293 ? 12.170 13.602 -14.044 1.00 90.38 293 ILE A C 1
ATOM 2304 O O . ILE A 1 293 ? 11.946 12.429 -13.764 1.00 90.38 293 ILE A O 1
ATOM 2308 N N . GLN A 1 294 ? 13.410 14.043 -14.267 1.00 91.31 294 GLN A N 1
ATOM 2309 C CA . GLN A 1 294 ? 14.600 13.178 -14.253 1.00 91.31 294 GLN A CA 1
ATOM 2310 C C . GLN A 1 294 ? 14.891 12.525 -12.892 1.00 91.31 294 GLN A C 1
ATOM 2312 O O . GLN A 1 294 ? 15.719 11.625 -12.818 1.00 91.31 294 GLN A O 1
ATOM 2317 N N . SER A 1 295 ? 14.210 12.924 -11.816 1.00 92.44 295 SER A N 1
ATOM 2318 C CA . SER A 1 295 ? 14.333 12.256 -10.517 1.00 92.44 295 SER A CA 1
ATOM 2319 C C . SER A 1 295 ? 13.605 10.905 -10.444 1.00 92.44 295 SER A C 1
ATOM 2321 O O . SER A 1 295 ? 13.915 10.094 -9.570 1.00 92.44 295 SER A O 1
ATOM 2323 N N . HIS A 1 296 ? 12.666 10.610 -11.354 1.00 93.19 296 HIS A N 1
ATOM 2324 C CA . HIS A 1 296 ? 11.880 9.375 -11.263 1.00 93.19 296 HIS A CA 1
ATOM 2325 C C . HIS A 1 296 ? 12.707 8.077 -11.330 1.00 93.19 296 HIS A C 1
ATOM 2327 O O . HIS A 1 296 ? 12.403 7.184 -10.542 1.00 93.19 296 HIS A O 1
ATOM 2333 N N . PRO A 1 297 ? 13.769 7.927 -12.150 1.00 94.88 297 PRO A N 1
ATOM 2334 C CA . PRO A 1 297 ? 14.548 6.691 -12.157 1.00 94.88 297 PRO A CA 1
ATOM 2335 C C . PRO A 1 297 ? 15.310 6.508 -10.837 1.00 94.88 297 PRO A C 1
ATOM 2337 O O . PRO A 1 297 ? 15.422 5.388 -10.335 1.00 94.88 297 PRO A O 1
ATOM 2340 N N . TYR A 1 298 ? 15.747 7.611 -10.210 1.00 93.94 298 TYR A N 1
ATOM 2341 C CA . TYR A 1 298 ? 16.328 7.592 -8.866 1.00 93.94 298 TYR A CA 1
ATOM 2342 C C . TYR A 1 298 ? 15.322 7.081 -7.831 1.00 93.94 298 TYR A C 1
ATOM 2344 O O . TYR A 1 298 ? 15.651 6.188 -7.050 1.00 93.94 298 TYR A O 1
ATOM 2352 N N . TYR A 1 299 ? 14.087 7.594 -7.836 1.00 92.62 299 TYR A N 1
ATOM 2353 C CA . TYR A 1 299 ? 13.054 7.102 -6.925 1.00 92.62 299 TYR A CA 1
ATOM 2354 C C . TYR A 1 299 ? 12.706 5.637 -7.202 1.00 92.62 299 TYR A C 1
ATOM 2356 O O . TYR A 1 299 ? 12.671 4.858 -6.251 1.00 92.62 299 TYR A O 1
ATOM 2364 N N . THR A 1 300 ? 12.554 5.231 -8.472 1.00 94.56 300 THR A N 1
ATOM 2365 C CA . THR A 1 300 ? 12.379 3.819 -8.862 1.00 94.56 300 THR A CA 1
ATOM 2366 C C . THR A 1 300 ? 13.469 2.949 -8.231 1.00 94.56 300 THR A C 1
ATOM 2368 O O . THR A 1 300 ? 13.147 1.963 -7.570 1.00 94.56 300 THR A O 1
ATOM 2371 N N . ARG A 1 301 ? 14.749 3.342 -8.341 1.00 95.94 301 ARG A N 1
ATOM 2372 C CA . ARG A 1 301 ? 15.863 2.631 -7.693 1.00 95.94 301 ARG A CA 1
ATOM 2373 C C . ARG A 1 301 ? 15.687 2.552 -6.180 1.00 95.94 301 ARG A C 1
ATOM 2375 O O . ARG A 1 301 ? 15.735 1.461 -5.626 1.00 95.94 301 ARG A O 1
ATOM 2382 N N . LYS A 1 302 ? 15.445 3.688 -5.517 1.00 93.94 302 LYS A N 1
ATOM 2383 C CA . LYS A 1 302 ? 15.305 3.759 -4.052 1.00 93.94 302 LYS A CA 1
ATOM 2384 C C . LYS A 1 302 ? 14.156 2.942 -3.496 1.00 93.94 302 LYS A C 1
ATOM 2386 O O . LYS A 1 302 ? 14.234 2.491 -2.358 1.00 93.94 302 LYS A O 1
ATOM 2391 N N . ILE A 1 303 ? 13.111 2.742 -4.281 1.00 92.12 303 ILE A N 1
ATOM 2392 C CA . ILE A 1 303 ? 11.995 1.892 -3.896 1.00 92.12 303 ILE A CA 1
ATOM 2393 C C . ILE A 1 303 ? 12.378 0.417 -4.051 1.00 92.12 303 ILE A C 1
ATOM 2395 O O . ILE A 1 303 ? 12.239 -0.350 -3.101 1.00 92.12 303 ILE A O 1
ATOM 2399 N N . LEU A 1 304 ? 12.889 0.026 -5.221 1.00 94.50 304 LEU A N 1
ATOM 2400 C CA . LEU A 1 304 ? 13.123 -1.382 -5.553 1.00 94.50 304 LEU A CA 1
ATOM 2401 C C . LEU A 1 304 ? 14.372 -1.979 -4.883 1.00 94.50 304 LEU A C 1
ATOM 2403 O O . LEU A 1 304 ? 14.371 -3.173 -4.595 1.00 94.50 304 LEU A O 1
ATOM 2407 N N . GLU A 1 305 ? 15.389 -1.170 -4.549 1.00 94.62 305 GLU A N 1
ATOM 2408 C CA . GLU A 1 305 ? 16.635 -1.641 -3.910 1.00 94.62 305 GLU A CA 1
ATOM 2409 C C . GLU A 1 305 ? 16.417 -2.250 -2.512 1.00 94.62 305 GLU A C 1
ATOM 2411 O O . GLU A 1 305 ? 17.273 -2.975 -2.012 1.00 94.62 305 GLU A O 1
ATOM 2416 N N . ASN A 1 306 ? 15.266 -1.986 -1.883 1.00 90.81 306 ASN A N 1
ATOM 2417 C CA . ASN A 1 306 ? 14.903 -2.554 -0.581 1.00 90.81 306 ASN A CA 1
ATOM 2418 C C . ASN A 1 306 ? 14.295 -3.964 -0.675 1.00 90.81 306 ASN A C 1
ATOM 2420 O O . ASN A 1 306 ? 14.000 -4.564 0.359 1.00 90.81 306 ASN A O 1
ATOM 2424 N N . ILE A 1 307 ? 14.062 -4.478 -1.887 1.00 91.81 307 ILE A N 1
ATOM 2425 C CA . ILE A 1 307 ? 13.442 -5.783 -2.117 1.00 91.81 307 ILE A CA 1
ATOM 2426 C C . ILE A 1 307 ? 14.544 -6.787 -2.447 1.00 91.81 307 ILE A C 1
ATOM 2428 O O . ILE A 1 307 ? 15.171 -6.727 -3.506 1.00 91.81 307 ILE A O 1
ATOM 2432 N N . LYS A 1 308 ? 14.774 -7.756 -1.561 1.00 90.38 308 LYS A N 1
ATOM 2433 C CA . LYS A 1 308 ? 15.789 -8.783 -1.802 1.00 90.38 308 LYS A CA 1
ATOM 2434 C C . LYS A 1 308 ? 15.433 -9.633 -3.028 1.00 90.38 308 LYS A C 1
ATOM 2436 O O . LYS A 1 308 ? 14.316 -10.143 -3.142 1.00 90.38 308 LYS A O 1
ATOM 2441 N N . GLY A 1 309 ? 16.399 -9.849 -3.922 1.00 90.06 309 GLY A N 1
ATOM 2442 C CA . GLY A 1 309 ? 16.186 -10.586 -5.171 1.00 90.06 309 GLY A CA 1
ATOM 2443 C C . GLY A 1 309 ? 15.687 -9.724 -6.338 1.00 90.06 309 GLY A C 1
ATOM 2444 O O . GLY A 1 309 ? 15.361 -10.273 -7.394 1.00 90.06 309 GLY A O 1
ATOM 2445 N N . PHE A 1 310 ? 15.584 -8.401 -6.154 1.00 94.38 310 PHE A N 1
ATOM 2446 C CA . PHE A 1 310 ? 15.261 -7.433 -7.208 1.00 94.38 310 PHE A CA 1
ATOM 2447 C C . PHE A 1 310 ? 16.500 -6.697 -7.729 1.00 94.38 310 PHE A C 1
ATOM 2449 O O . PHE A 1 310 ? 16.349 -5.693 -8.411 1.00 94.38 310 PHE A O 1
ATOM 2456 N N . GLU A 1 311 ? 17.719 -7.155 -7.459 1.00 95.31 311 GLU A N 1
ATOM 2457 C CA . GLU A 1 311 ? 18.945 -6.419 -7.791 1.00 95.31 311 GLU A CA 1
ATOM 2458 C C . GLU A 1 311 ? 19.041 -6.128 -9.304 1.00 95.31 311 GLU A C 1
ATOM 2460 O O . GLU A 1 311 ? 19.114 -4.969 -9.709 1.00 95.31 311 GLU A O 1
ATOM 2465 N N . GLU A 1 312 ? 18.915 -7.155 -10.154 1.00 96.81 312 GLU A N 1
ATOM 2466 C CA . GLU A 1 312 ? 18.908 -6.999 -11.623 1.00 96.81 312 GLU A CA 1
ATOM 2467 C C . GLU A 1 312 ? 17.657 -6.257 -12.130 1.00 96.81 312 GLU A C 1
ATOM 2469 O O . GLU A 1 312 ? 17.748 -5.414 -13.020 1.00 96.81 312 GLU A O 1
ATOM 2474 N N . ILE A 1 313 ? 16.483 -6.519 -11.537 1.00 96.94 313 ILE A N 1
ATOM 2475 C CA . ILE A 1 313 ? 15.230 -5.822 -11.886 1.00 96.94 313 ILE A CA 1
ATOM 2476 C C . ILE A 1 313 ? 15.372 -4.320 -11.630 1.00 96.94 313 ILE A C 1
ATOM 2478 O O . ILE A 1 313 ? 14.959 -3.513 -12.458 1.00 96.94 313 ILE A O 1
ATOM 2482 N N . THR A 1 314 ? 15.954 -3.954 -10.490 1.00 97.00 314 THR A N 1
ATOM 2483 C CA . THR A 1 314 ? 16.203 -2.574 -10.073 1.00 97.00 314 THR A CA 1
ATOM 2484 C C . THR A 1 314 ? 17.156 -1.903 -11.043 1.00 97.00 314 THR A C 1
ATOM 2486 O O . THR A 1 314 ? 16.884 -0.787 -11.483 1.00 97.00 314 THR A O 1
ATOM 2489 N N . GLU A 1 315 ? 18.236 -2.587 -11.420 1.00 97.31 315 GLU A N 1
ATOM 2490 C CA . GLU A 1 315 ? 19.205 -2.070 -12.380 1.00 97.31 315 GLU A CA 1
ATOM 2491 C C . GLU A 1 315 ? 18.553 -1.766 -13.735 1.00 97.31 315 GLU A C 1
ATOM 2493 O O . GLU A 1 315 ? 18.692 -0.662 -14.256 1.00 97.31 315 GLU A O 1
ATOM 2498 N N . TRP A 1 316 ? 17.752 -2.683 -14.279 1.00 96.88 316 TRP A N 1
ATOM 2499 C CA . TRP A 1 316 ? 17.076 -2.452 -15.559 1.00 96.88 316 TRP A CA 1
ATOM 2500 C C . TRP A 1 316 ? 15.968 -1.399 -15.465 1.00 96.88 316 TRP A C 1
ATOM 2502 O O . TRP A 1 316 ? 15.855 -0.535 -16.332 1.00 96.88 316 TRP A O 1
ATOM 2512 N N . ALA A 1 317 ? 15.162 -1.437 -14.403 1.00 96.25 317 ALA A N 1
ATOM 2513 C CA . ALA A 1 317 ? 14.047 -0.515 -14.209 1.00 96.25 317 ALA A CA 1
ATOM 2514 C C . ALA A 1 317 ? 14.513 0.931 -13.982 1.00 96.25 317 ALA A C 1
ATOM 2516 O O . ALA A 1 317 ? 13.822 1.858 -14.389 1.00 96.25 317 ALA A O 1
ATOM 2517 N N . SER A 1 318 ? 15.670 1.147 -13.349 1.00 96.12 318 SER A N 1
ATOM 2518 C CA . SER A 1 318 ? 16.165 2.490 -13.005 1.00 96.12 318 SER A CA 1
ATOM 2519 C C . SER A 1 318 ? 17.158 3.102 -13.994 1.00 96.12 318 SER A C 1
ATOM 2521 O O . SER A 1 318 ? 17.396 4.303 -13.913 1.00 96.12 318 SER A O 1
ATOM 2523 N N . ASN A 1 319 ? 17.689 2.335 -14.950 1.00 94.25 319 ASN A N 1
ATOM 2524 C CA . ASN A 1 319 ? 18.585 2.851 -15.997 1.00 94.25 319 ASN A CA 1
ATOM 2525 C C . ASN A 1 319 ? 17.935 2.856 -17.393 1.00 94.25 319 ASN A C 1
ATOM 2527 O O . ASN A 1 319 ? 18.625 2.886 -18.404 1.00 94.25 319 ASN A O 1
ATOM 2531 N N . HIS A 1 320 ? 16.603 2.826 -17.485 1.00 91.38 320 HIS A N 1
ATOM 2532 C CA . HIS A 1 320 ? 15.892 2.704 -18.765 1.00 91.38 320 HIS A CA 1
ATOM 2533 C C . HIS A 1 320 ? 16.000 3.934 -19.696 1.00 91.38 320 HIS A C 1
ATOM 2535 O O . HIS A 1 320 ? 15.577 3.849 -20.848 1.00 91.38 320 HIS A O 1
ATOM 2541 N N . HIS A 1 321 ? 16.539 5.064 -19.216 1.00 91.94 321 HIS A N 1
ATOM 2542 C CA . HIS A 1 321 ? 16.870 6.238 -20.046 1.00 91.94 321 HIS A CA 1
ATOM 2543 C C . HIS A 1 321 ? 18.294 6.200 -20.613 1.00 91.94 321 HIS A C 1
ATOM 2545 O O . HIS A 1 321 ? 18.602 6.998 -21.499 1.00 91.94 321 HIS A O 1
ATOM 2551 N N . GLU A 1 322 ? 19.141 5.283 -20.133 1.00 92.06 322 GLU A N 1
ATOM 2552 C CA . GLU A 1 322 ? 20.525 5.175 -20.583 1.00 92.06 322 GLU A CA 1
ATOM 2553 C C . GLU A 1 322 ? 20.598 4.778 -22.061 1.00 92.06 322 GLU A C 1
ATOM 2555 O O . GLU A 1 322 ? 19.802 3.982 -22.572 1.00 92.06 322 GLU A O 1
ATOM 2560 N N . LYS A 1 323 ? 21.584 5.337 -22.757 1.00 92.50 323 LYS A N 1
ATOM 2561 C CA . LYS A 1 323 ? 21.851 5.074 -24.167 1.00 92.50 323 LYS A CA 1
ATOM 2562 C C . LYS A 1 323 ? 23.145 4.289 -24.324 1.00 92.50 323 LYS A C 1
ATOM 2564 O O . LYS A 1 323 ? 24.013 4.280 -23.461 1.00 92.50 323 LYS A O 1
ATOM 2569 N N . LEU A 1 324 ? 23.313 3.660 -25.486 1.00 90.44 324 LEU A N 1
ATOM 2570 C CA . LEU A 1 324 ? 24.520 2.881 -25.793 1.00 90.44 324 LEU A CA 1
ATOM 2571 C C . LEU A 1 324 ? 25.810 3.722 -25.801 1.00 90.44 324 LEU A C 1
ATOM 2573 O O . LEU A 1 324 ? 26.894 3.160 -25.684 1.00 90.44 324 LEU A O 1
ATOM 2577 N N . ASP A 1 325 ? 25.700 5.042 -25.956 1.00 94.25 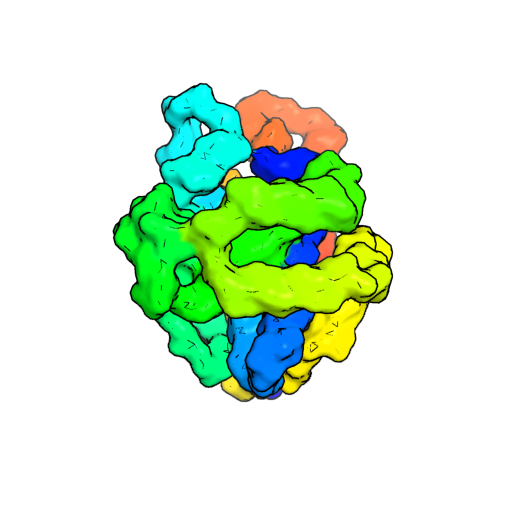325 ASP A N 1
ATOM 2578 C CA . ASP A 1 325 ? 26.818 5.987 -25.919 1.00 94.25 325 ASP A CA 1
ATOM 2579 C C . ASP A 1 325 ? 27.079 6.580 -24.521 1.00 94.25 325 ASP A C 1
ATOM 2581 O O . ASP A 1 325 ? 27.998 7.387 -24.373 1.00 94.25 325 ASP A O 1
ATOM 2585 N N . GLY A 1 326 ? 26.307 6.186 -23.500 1.00 89.75 326 GLY A N 1
ATOM 2586 C CA . GLY A 1 326 ? 26.456 6.670 -22.125 1.00 89.75 326 GLY A CA 1
ATOM 2587 C C . GLY A 1 326 ? 25.950 8.098 -21.900 1.00 89.75 326 GLY A C 1
ATOM 2588 O O . GLY A 1 326 ? 26.358 8.745 -20.937 1.00 89.75 326 GLY A O 1
ATOM 2589 N N . SER A 1 327 ? 25.153 8.649 -22.825 1.00 89.88 327 SER A N 1
ATOM 2590 C CA . SER A 1 327 ? 24.670 10.032 -22.745 1.00 89.88 327 SER A CA 1
ATOM 2591 C C . SER A 1 327 ? 23.375 10.202 -21.929 1.00 89.88 327 SER A C 1
ATOM 2593 O O . SER A 1 327 ? 22.813 11.307 -21.961 1.00 89.88 327 SER A O 1
ATOM 2595 N N . GLY A 1 328 ? 22.800 9.121 -21.392 1.00 81.88 328 GLY A N 1
ATOM 2596 C CA . GLY A 1 328 ? 21.436 9.101 -20.847 1.00 81.88 328 GLY A CA 1
ATOM 2597 C C . GLY A 1 328 ? 21.301 9.511 -19.387 1.00 81.88 328 GLY A C 1
ATOM 2598 O O . GLY A 1 328 ? 22.322 9.766 -18.715 1.00 81.88 328 GLY A O 1
#

Foldseek 3Di:
DWFWLVLQLLLLLQLVQLLCCLQPVLQHCLLLQLLLQLLLLCVLVVHDQQVSQQLSSCSSQLQLQLLQQCLVCVPVPDRSVVCVLQDLRSLVRSQVLCPLRDRPDDDHCLSSCLQAFQLQPGDPRDHNPSHPPSSLSSNLSSLLSVCVSVVDDLVRSLVVCVVVVRRHHPSSNVSVVVLSVDPVSVVCSDPVRSSVSSVVSHDGDIDDDDLVSVLSNLLSLLCSLLSNDPVSVCPLVVQLVVLLVVCVVVVHDPNCSSLLSSLSSQLQSLCSNQHPCLVVPPDDDDPVSVVSSLCSLVSSLVSQVSTPPCPVSNVCSSCVVADPVRPD

Radius of gyration: 20.25 Å; Cα contacts (8 Å, |Δi|>4): 488; chains: 1; bounding box: 52×44×57 Å

pLDDT: mean 89.15, std 11.83, range [41.66, 98.75]

Nearest PDB structures (foldseek):
  5z7c-assembly1_A  TM=7.281E-01  e=5.714E-14  Vibrio cholerae O1 biovar El Tor str. N16961
  4r8z-assembly1_B  TM=7.791E-01  e=7.418E-04  Pseudomonas aeruginosa PAO1
  4me4-assembly1_B  TM=7.106E-01  e=3.022E-03  Persephonella marina EX-H1
  4k92-assembly2_B  TM=2.128E-01  e=9.606E+00  Homo sapiens

Solvent-accessible surface area (backbone atoms only — not comparable to full-atom values): 17203 Å² total; per-residue (Å²): 82,85,35,55,51,56,41,49,51,57,38,53,33,58,43,49,31,35,46,42,33,76,66,36,84,67,38,75,56,36,40,55,31,15,16,35,43,31,40,53,40,37,52,68,70,66,53,55,61,70,66,42,42,38,47,29,52,48,33,40,43,38,69,61,8,44,48,48,35,48,58,77,49,75,81,72,91,65,60,62,69,70,45,53,85,70,39,64,54,18,19,54,44,15,42,61,46,53,70,54,52,88,54,86,77,80,74,81,57,35,38,49,41,27,68,43,18,32,71,26,82,23,82,83,53,46,36,56,85,72,42,46,68,58,8,52,40,34,34,54,15,40,54,51,30,52,42,46,51,73,67,48,51,75,65,59,46,53,50,52,50,59,77,48,44,63,46,44,47,69,69,60,48,52,34,46,57,64,45,70,77,36,70,67,58,62,57,34,55,35,91,92,34,22,66,61,51,34,58,73,72,51,59,92,48,71,44,81,43,53,56,71,54,50,35,48,38,38,52,34,54,24,52,44,49,21,26,67,40,91,90,28,70,56,47,33,62,52,50,20,52,49,47,43,52,52,30,56,75,71,65,50,53,72,69,58,37,36,40,55,25,35,13,40,26,42,26,60,49,15,47,36,68,42,52,59,82,60,75,70,43,90,60,87,72,49,74,66,53,46,52,52,58,66,41,16,31,57,42,21,28,69,36,35,70,63,29,84,94,29,64,68,33,25,53,55,16,33,47,72,70,55,44,99,84,69,80,81

Sequence (328 aa):
MLFNVNELLISLSLTLDFAEKDVLPNYTSHGIRAAYVAGRIARELGMPDEPLFDLVSYSLLHDNGVLGALRKNAGAGKPAETAMEANPEHCVEGEKNIRTFPFLSPQKGVILYHHEHFDGSGAFGLSGNEIPLYSRIIAMADAIAVLYAKGLNSDEILEALRRDARLFDPDVRKAVEKLGGRVEFWLGMGNMFVKSSLLSMLPKVSRELNYRQIRSISRIFSRIIDAKSPFTGSHSRGISERVGEICRYYEFDEKTYWMMRIAADLHDLGKLAVPNGILDKPAKLTRQEFMTIQSHPYYTRKILENIKGFEEITEWASNHHEKLDGSG

Mean predicted aligned error: 5.38 Å